Protein AF-0000000084973705 (afdb_homodimer)

Organism: NCBI:txid1224748

Solvent-accessible surface area (backbone atoms only — not comparable to full-atom values): 19289 Å² total; per-residue (Å²): 110,57,60,56,51,51,52,50,57,49,22,68,76,40,67,40,35,61,67,61,53,46,53,53,40,62,44,86,55,56,40,33,73,63,50,67,41,59,64,90,47,46,62,59,46,52,52,51,36,36,76,70,52,28,29,42,81,72,48,73,46,84,41,93,92,46,78,64,42,61,28,30,32,52,30,75,58,27,63,65,42,45,36,54,52,40,53,48,42,57,66,69,37,89,48,73,65,63,28,45,62,42,64,76,46,51,87,63,46,62,60,66,58,51,41,50,51,51,52,52,49,46,52,51,46,51,50,50,43,52,49,47,54,50,44,56,70,69,49,87,53,60,70,45,52,30,46,42,44,52,47,51,39,50,51,52,42,50,52,48,50,54,53,41,53,51,51,52,50,46,42,51,32,51,72,71,57,49,75,110,56,59,55,52,51,51,51,56,47,22,69,75,41,67,41,36,59,67,60,52,45,53,54,40,62,43,86,55,55,40,31,73,63,49,67,39,58,64,91,46,45,62,60,47,53,52,51,36,37,76,72,52,28,29,40,80,74,46,72,47,82,42,93,93,46,79,64,41,61,28,30,31,51,31,74,58,26,62,64,44,48,36,53,53,40,52,48,41,56,67,68,36,90,46,72,65,64,28,46,61,44,66,75,46,50,87,64,44,63,60,69,57,51,41,52,52,50,52,51,48,44,52,52,48,51,52,50,44,51,49,46,54,50,44,54,70,68,48,87,53,59,69,45,52,29,46,42,45,52,48,51,42,50,52,51,42,50,52,48,50,53,53,41,54,50,50,54,50,46,40,51,32,51,72,72,58,49,74

Nearest PDB structures (foldseek):
  5x11-assembly4_H  TM=4.713E-01  e=1.346E-06  Bacillus spizizenii str. W23
  5x11-assembly3_C  TM=4.671E-01  e=9.574E-07  Bacillus spizizenii str. W23
  8jxk-assembly2_B  TM=6.700E-01  e=5.196E-04  Mycobacterium tuberculosis H37Rv
  3l9f-assembly2_C  TM=4.241E-01  e=2.429E-05  Streptococcus mutans UA159
  5z7b-assembly1_A  TM=4.196E-01  e=7.136E-05  Corynebacterium glutamicum

Foldseek 3Di:
DLLLLQVLLVQVVPWAFLVVSLVVCVPDPVVCVQQVNDSVCRVVSVVVCVVVVQKDFDDWADDDPDPITTIIHGDPVNLVCSQVVLLVQLQVDPAPSNNVSSVVRVVSYDLVSSLVSLVVVLVVLVVVLVVLVVVLVPDPDDDPRNVVSVVVNVVSNVVSVVRNVVSVVVSVCSVVVVD/DLLLLQVLLVQVVPKAFLVVSLVVCVPDPVVCVQQVNDSVCRVVSVVVCVVVVQKDFDDWADDDPDPITTIMHGDPVNLVCSQVVLLVQLQVDPAPSNNVSSVVRVVSYDLVSSLVSLVVVLVVLVVVLVVLVVVLVPDPDDDPRNVVSVVVNVVSNVVSVVRNVVSVVVSVCSVVVVD

pLDDT: mean 89.75, std 11.53, range [50.44, 98.81]

Secondary structure (DSSP, 8-state):
-HHHHHHHHHHHHS-B-HHHHHHHHHSSS-HHHHS---GGGHHHHHHHHHHTTSEEEEEEE--SSS-PEEEEEE-HHHHHHHHHHHHHHHHH-SSGGGGHHHHTTGGGS-HHHHHHHHHHHHHHHHHHHHHHHHHHHHS---HHHHHHHHHHHHHHHHHHHHHHHHHHHHHHHHHHT--/-HHHHHHHHHHHHS-B-HHHHHHHHHSSS-HHHHS---GGGHHHHHHHHHHTTSEEEEEEE--SSS-PEEEEEE-HHHHHHHHHHHHHHHHH-SSGGGGHHHHTTGGGS-HHHHHHHHHHHHHHHHHHHHHHHHHHHHS---HHHHHHHHHHHHHHHHHHHHHHHHHHHHHHHHHHT--

Structure (mmCIF, N/CA/C/O backbone):
data_AF-0000000084973705-model_v1
#
loop_
_entity.id
_entity.type
_entity.pd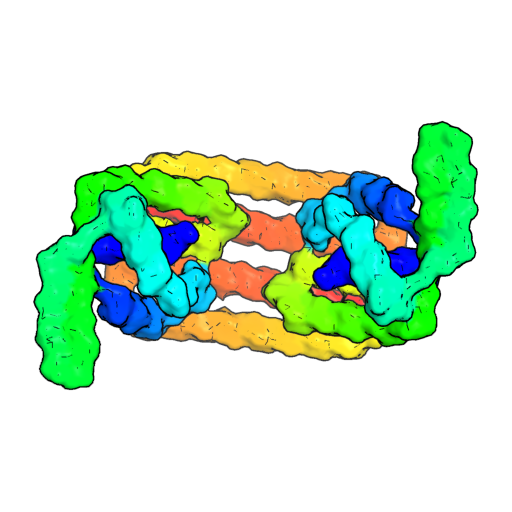bx_description
1 polymer 'Transcriptional regulator PadR-like family protein'
#
loop_
_atom_site.group_PDB
_atom_site.id
_atom_site.type_symbol
_atom_site.label_atom_id
_atom_site.label_alt_id
_atom_site.label_comp_id
_atom_site.label_asym_id
_atom_site.label_entity_id
_atom_site.label_seq_id
_atom_site.pdbx_PDB_ins_code
_atom_site.Cartn_x
_atom_site.Cartn_y
_atom_site.Cartn_z
_atom_site.occupancy
_atom_site.B_iso_or_equiv
_atom_site.auth_seq_id
_atom_site.auth_comp_id
_atom_site.auth_asym_id
_atom_site.auth_atom_id
_atom_site.pdbx_PDB_model_num
ATOM 1 N N . MET A 1 1 ? -1.428 14.367 -3.365 1 81.5 1 MET A N 1
ATOM 2 C CA . MET A 1 1 ? -2.477 14.938 -2.527 1 81.5 1 MET A CA 1
ATOM 3 C C . MET A 1 1 ? -1.935 15.297 -1.147 1 81.5 1 MET A C 1
ATOM 5 O O . MET A 1 1 ? -2.098 16.422 -0.689 1 81.5 1 MET A O 1
ATOM 9 N N . SER A 1 2 ? -1.079 14.484 -0.608 1 88.5 2 SER A N 1
ATOM 10 C CA . SER A 1 2 ? -0.623 14.688 0.763 1 88.5 2 SER A CA 1
ATOM 11 C C . SER A 1 2 ? 0.286 15.906 0.869 1 88.5 2 SER A C 1
ATOM 13 O O . SER A 1 2 ? 0.129 16.719 1.775 1 88.5 2 SER A O 1
ATOM 15 N N . ILE A 1 3 ? 1.075 16.109 -0.174 1 90.19 3 ILE A N 1
ATOM 16 C CA . ILE A 1 3 ? 2.053 17.188 -0.108 1 90.19 3 ILE A CA 1
ATOM 17 C C . ILE A 1 3 ? 1.349 18.531 -0.267 1 90.19 3 ILE A C 1
ATOM 19 O O . ILE A 1 3 ? 1.748 19.531 0.344 1 90.19 3 ILE A O 1
ATOM 23 N N . GLN A 1 4 ? 0.363 18.547 -1.027 1 93.38 4 GLN A N 1
ATOM 24 C CA . GLN A 1 4 ? -0.398 19.781 -1.198 1 93.38 4 GLN A CA 1
ATOM 25 C C . GLN A 1 4 ? -1.113 20.172 0.092 1 93.38 4 GLN A C 1
ATOM 27 O O . GLN A 1 4 ? -1.144 21.344 0.462 1 93.38 4 GLN A O 1
ATOM 32 N N . ILE A 1 5 ? -1.668 19.203 0.742 1 94.75 5 ILE A N 1
ATOM 33 C CA . ILE A 1 5 ? -2.332 19.453 2.018 1 94.75 5 ILE A CA 1
ATOM 34 C C . ILE A 1 5 ? -1.318 19.969 3.037 1 94.75 5 ILE A C 1
ATOM 36 O O . ILE A 1 5 ? -1.597 20.922 3.773 1 94.75 5 ILE A O 1
ATOM 40 N N . TYR A 1 6 ? -0.185 19.375 3 1 92.81 6 TYR A N 1
ATOM 41 C CA . TYR A 1 6 ? 0.871 19.812 3.908 1 92.81 6 TYR A CA 1
ATOM 42 C C . TYR A 1 6 ? 1.236 21.266 3.66 1 92.81 6 TYR A C 1
ATOM 44 O O . TYR A 1 6 ? 1.261 22.078 4.59 1 92.81 6 TYR A O 1
ATOM 52 N N . ILE A 1 7 ? 1.438 21.578 2.428 1 94.12 7 ILE A N 1
ATOM 53 C CA . ILE A 1 7 ? 1.843 22.922 2.061 1 94.12 7 ILE A CA 1
ATOM 54 C C . ILE A 1 7 ? 0.75 23.922 2.455 1 94.12 7 ILE A C 1
ATOM 56 O O . ILE A 1 7 ? 1.02 24.906 3.137 1 94.12 7 ILE A O 1
ATOM 60 N N . LEU A 1 8 ? -0.448 23.656 2.092 1 97.5 8 LEU A N 1
ATOM 61 C CA . LEU A 1 8 ? -1.559 24.562 2.357 1 97.5 8 LEU A CA 1
ATOM 62 C C . LEU A 1 8 ? -1.77 24.734 3.857 1 97.5 8 LEU A C 1
ATOM 64 O O . LEU A 1 8 ? -2.025 25.844 4.328 1 97.5 8 LEU A O 1
ATOM 68 N N . SER A 1 9 ? -1.683 23.641 4.574 1 96.19 9 SER A N 1
ATOM 69 C CA . SER A 1 9 ? -1.903 23.703 6.016 1 96.19 9 SER A CA 1
ATOM 70 C C . SER A 1 9 ? -0.832 24.562 6.699 1 96.19 9 SER A C 1
ATOM 72 O O . SER A 1 9 ? -1.125 25.297 7.633 1 96.19 9 SER A O 1
ATOM 74 N N . LYS A 1 10 ? 0.388 24.453 6.234 1 95.06 10 LYS A N 1
ATOM 75 C CA . LYS A 1 10 ? 1.472 25.266 6.781 1 95.06 10 LYS A CA 1
ATOM 76 C C . LYS A 1 10 ? 1.263 26.75 6.465 1 95.06 10 LYS A C 1
ATOM 78 O O . LYS A 1 10 ? 1.42 27.609 7.34 1 95.06 10 LYS A O 1
ATOM 83 N N . LEU A 1 11 ? 0.829 26.984 5.293 1 97.56 11 LEU A N 1
ATOM 84 C CA . LEU A 1 11 ? 0.643 28.359 4.867 1 97.56 11 LEU A CA 1
ATOM 85 C C . LEU A 1 11 ? -0.59 28.969 5.523 1 97.56 11 LEU A C 1
ATOM 87 O O . LEU A 1 11 ? -0.697 30.203 5.633 1 97.56 11 LEU A O 1
ATOM 91 N N . ALA A 1 12 ? -1.5 28.172 5.883 1 97.56 12 ALA A N 1
ATOM 92 C CA . ALA A 1 12 ? -2.678 28.656 6.598 1 97.56 12 ALA A CA 1
ATOM 93 C C . ALA A 1 12 ? -2.299 29.234 7.961 1 97.56 12 ALA A C 1
ATOM 95 O O . ALA A 1 12 ? -2.996 30.094 8.5 1 97.56 12 ALA A O 1
ATOM 96 N N . LYS A 1 13 ? -1.218 28.688 8.469 1 95.56 13 LYS A N 1
ATOM 97 C CA . LYS A 1 13 ? -0.746 29.172 9.766 1 95.56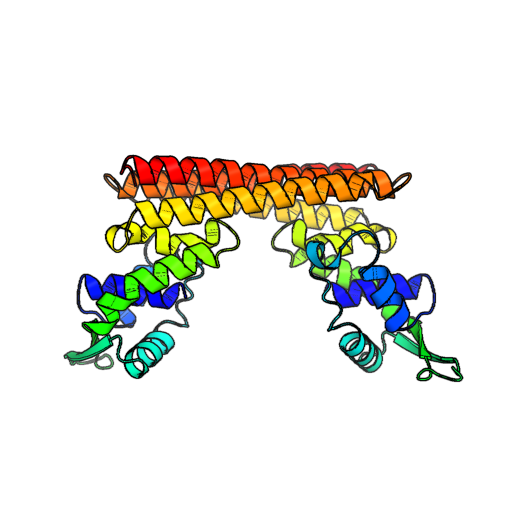 13 LYS A CA 1
ATOM 98 C C . LYS A 1 13 ? 0.164 30.391 9.602 1 95.56 13 LYS A C 1
ATOM 100 O O . LYS A 1 13 ? 0.074 31.344 10.375 1 95.56 13 LYS A O 1
ATOM 105 N N . GLU A 1 14 ? 1.043 30.25 8.664 1 95.88 14 GLU A N 1
ATOM 106 C CA . GLU A 1 14 ? 1.998 31.328 8.422 1 95.88 14 GLU A CA 1
ATOM 107 C C . GLU A 1 14 ? 2.568 31.25 7.008 1 95.88 14 GLU A C 1
ATOM 109 O O . GLU A 1 14 ? 2.854 30.156 6.508 1 95.88 14 GLU A O 1
ATOM 114 N N . SER A 1 15 ? 2.697 32.438 6.453 1 96.88 15 SER A N 1
ATOM 115 C CA . SER A 1 15 ? 3.379 32.469 5.164 1 96.88 15 SER A CA 1
ATOM 116 C C . SER A 1 15 ? 4.762 31.828 5.25 1 96.88 15 SER A C 1
ATOM 118 O O . SER A 1 15 ? 5.438 31.938 6.273 1 96.88 15 SER A O 1
ATOM 120 N N . SER A 1 16 ? 5.113 31.141 4.148 1 96 16 SER A N 1
ATOM 121 C CA . SER A 1 16 ? 6.379 30.406 4.176 1 96 16 SER A CA 1
ATOM 122 C C . SER A 1 16 ? 6.906 30.156 2.768 1 96 16 SER A C 1
ATOM 124 O O . SER A 1 16 ? 6.41 30.75 1.803 1 96 16 SER A O 1
ATOM 126 N N . TYR A 1 17 ? 8.008 29.422 2.691 1 93.44 17 TYR A N 1
ATOM 127 C CA . TYR A 1 17 ? 8.656 29.141 1.417 1 93.44 17 TYR A CA 1
ATOM 128 C C . TYR A 1 17 ? 9.156 27.703 1.373 1 93.44 17 TYR A C 1
ATOM 130 O O . TYR A 1 17 ? 9.32 27.062 2.414 1 93.44 17 TYR A O 1
ATOM 138 N N . PRO A 1 18 ? 9.398 27.203 0.152 1 90.56 18 PRO A N 1
ATOM 139 C CA . PRO A 1 18 ? 9.672 25.781 -0.036 1 90.56 18 PRO A CA 1
ATOM 140 C C . PRO A 1 18 ? 10.836 25.281 0.815 1 90.56 18 PRO A C 1
ATOM 142 O O . PRO A 1 18 ? 10.727 24.234 1.463 1 90.56 18 PRO A O 1
ATOM 145 N N . TYR A 1 19 ? 11.828 25.953 0.859 1 87.88 19 TYR A N 1
ATOM 146 C CA . TYR A 1 19 ? 13.008 25.5 1.586 1 87.88 19 TYR A CA 1
ATOM 147 C C . TYR A 1 19 ? 12.719 25.375 3.076 1 87.88 19 TYR A C 1
ATOM 149 O O . TYR A 1 19 ? 13.188 24.438 3.729 1 87.88 19 TYR A O 1
ATOM 157 N N . LYS A 1 20 ? 12.086 26.234 3.668 1 89.62 20 LYS A N 1
ATOM 158 C CA . LYS A 1 20 ? 11.727 26.172 5.082 1 89.62 20 LYS A CA 1
ATOM 159 C C . LYS A 1 20 ? 10.852 24.953 5.371 1 89.62 20 LYS A C 1
ATOM 161 O O . LYS A 1 20 ? 11.086 24.234 6.348 1 89.62 20 LYS A O 1
ATOM 166 N N . LEU A 1 21 ? 9.906 24.734 4.523 1 89.69 21 LEU A N 1
ATOM 167 C CA . LEU A 1 21 ? 9.031 23.578 4.719 1 89.69 21 LEU A CA 1
ATOM 168 C C . LEU A 1 21 ? 9.789 22.281 4.523 1 89.69 21 LEU A C 1
ATOM 170 O O . LEU A 1 21 ? 9.516 21.281 5.199 1 89.69 21 LEU A O 1
ATOM 174 N N . LYS A 1 22 ? 10.695 22.234 3.58 1 84.62 22 LYS A N 1
ATOM 175 C CA . LYS A 1 22 ? 11.547 21.062 3.367 1 84.62 22 LYS A CA 1
ATOM 176 C C . LYS A 1 22 ? 12.336 20.719 4.625 1 84.62 22 LYS A C 1
ATOM 178 O O . LYS A 1 22 ? 12.414 19.547 5.02 1 84.62 22 LYS A O 1
ATOM 183 N N . LYS A 1 23 ? 12.875 21.688 5.254 1 81.88 23 LYS A N 1
ATOM 184 C CA . LYS A 1 23 ? 13.656 21.5 6.477 1 81.88 23 LYS A CA 1
ATOM 185 C C . LYS A 1 23 ? 12.773 20.984 7.617 1 81.88 23 LYS A C 1
ATOM 187 O O . LYS A 1 23 ? 13.203 20.156 8.414 1 81.88 23 LYS A O 1
ATOM 192 N N . GLU A 1 24 ? 11.602 21.5 7.609 1 81.25 24 GLU A N 1
ATOM 193 C CA . GLU A 1 24 ? 10.672 21.094 8.656 1 81.25 24 GLU A CA 1
ATOM 194 C C . GLU A 1 24 ? 10.242 19.641 8.477 1 81.25 24 GLU A C 1
ATOM 196 O O . GLU A 1 24 ? 9.945 18.938 9.453 1 81.25 24 GLU A O 1
ATOM 201 N N . LEU A 1 25 ? 10.094 19.234 7.234 1 77.31 25 LEU A N 1
ATOM 202 C CA . LEU A 1 25 ? 9.727 17.859 6.945 1 77.31 25 LEU A CA 1
ATOM 203 C C . LEU A 1 25 ? 10.82 16.906 7.395 1 77.31 25 LEU A C 1
ATOM 205 O O . LEU A 1 25 ? 10.539 15.766 7.785 1 77.31 25 LEU A O 1
ATOM 209 N N . SER A 1 26 ? 12 17.25 7.125 1 66.12 26 SER A N 1
ATOM 210 C CA . SER A 1 26 ? 13.148 16.391 7.449 1 66.12 26 SER A CA 1
ATOM 211 C C . SER A 1 26 ? 13.367 16.328 8.953 1 66.12 26 SER A C 1
ATOM 213 O O . SER A 1 26 ? 13.938 15.352 9.453 1 66.12 26 SER A O 1
ATOM 215 N N . GLU A 1 27 ? 13.07 17.312 9.602 1 59.94 27 GLU A N 1
ATOM 216 C CA . GLU A 1 27 ? 13.297 17.344 11.047 1 59.94 27 GLU A CA 1
ATOM 217 C C . GLU A 1 27 ? 12.047 16.922 11.812 1 59.94 27 GLU A C 1
ATOM 219 O O . GLU A 1 27 ? 10.93 17.172 11.367 1 59.94 27 GLU A O 1
ATOM 224 N N . PRO A 1 28 ? 12.258 16.484 12.867 1 50.44 28 PRO A N 1
ATOM 225 C CA . PRO A 1 28 ? 12.633 15.297 13.648 1 50.44 28 PRO A CA 1
ATOM 226 C C . PRO A 1 28 ? 11.891 14.039 13.195 1 50.44 28 PRO A C 1
ATOM 228 O O . PRO A 1 28 ? 12.336 12.922 13.477 1 50.44 28 PRO A O 1
ATOM 231 N N . ILE A 1 29 ? 10.531 14.195 12.906 1 53.25 29 ILE A N 1
ATOM 232 C CA . ILE A 1 29 ? 9.789 12.984 12.57 1 53.25 29 ILE A CA 1
ATOM 233 C C . ILE A 1 29 ? 9.828 12.758 11.062 1 53.25 29 ILE A C 1
ATOM 235 O O . ILE A 1 29 ? 9.398 13.609 10.289 1 53.25 29 ILE A O 1
ATOM 239 N N . PRO A 1 30 ? 10.734 11.844 10.711 1 52.28 30 PRO A N 1
ATOM 240 C CA . PRO A 1 30 ? 10.812 11.602 9.266 1 52.28 30 PRO A CA 1
ATOM 241 C C . PRO A 1 30 ? 9.461 11.258 8.648 1 52.28 30 PRO A C 1
ATOM 243 O O . PRO A 1 30 ? 9.211 10.102 8.305 1 52.28 30 PRO A O 1
ATOM 246 N N . PHE A 1 31 ? 8.57 12.242 8.836 1 52.38 31 PHE A N 1
ATOM 247 C CA . PHE A 1 31 ? 7.262 12.117 8.211 1 52.38 31 PHE A CA 1
ATOM 248 C C . PHE A 1 31 ? 7.395 11.75 6.734 1 52.38 31 PHE A C 1
ATOM 250 O O . PHE A 1 31 ? 6.469 11.188 6.145 1 52.38 31 PHE A O 1
ATOM 257 N N . ASP A 1 32 ? 8.523 12.156 6.227 1 52.03 32 ASP A N 1
ATOM 258 C CA . ASP A 1 32 ? 8.758 11.812 4.828 1 52.03 32 ASP A CA 1
ATOM 259 C C . ASP A 1 32 ? 8.523 10.32 4.578 1 52.03 32 ASP A C 1
ATOM 261 O O . ASP A 1 32 ? 7.926 9.938 3.568 1 52.03 32 ASP A O 1
ATOM 265 N N . LYS A 1 33 ? 8.938 9.641 5.539 1 56.19 33 LYS A N 1
ATOM 266 C CA . LYS A 1 33 ? 8.812 8.195 5.352 1 56.19 33 LYS A CA 1
ATOM 267 C C . LYS A 1 33 ? 7.41 7.711 5.707 1 56.19 33 LYS A C 1
ATOM 269 O O . LYS A 1 33 ? 6.875 6.816 5.055 1 56.19 33 LYS A O 1
ATOM 274 N N . LEU A 1 34 ? 6.875 8.422 6.672 1 56 34 LEU A N 1
ATOM 275 C CA . LEU A 1 34 ? 5.598 7.941 7.184 1 56 34 LEU A CA 1
ATOM 276 C C . LEU A 1 34 ? 4.441 8.461 6.336 1 56 34 LEU A C 1
ATOM 278 O O . LEU A 1 34 ? 3.494 7.723 6.051 1 56 34 LEU A O 1
ATOM 282 N N . ALA A 1 35 ? 4.621 9.758 5.887 1 58.81 35 ALA A N 1
ATOM 283 C CA . ALA A 1 35 ? 3.494 10.367 5.184 1 58.81 35 ALA A CA 1
ATOM 284 C C . ALA A 1 35 ? 3.766 10.453 3.686 1 58.81 35 ALA A C 1
ATOM 286 O O . ALA A 1 35 ? 3.006 11.086 2.949 1 58.81 35 ALA A O 1
ATOM 287 N N . HIS A 1 36 ? 4.777 9.664 3.219 1 61.06 36 HIS A N 1
ATOM 288 C CA . HIS A 1 36 ? 5.168 9.695 1.813 1 61.06 36 HIS A CA 1
ATOM 289 C C . HIS A 1 36 ? 5.367 11.125 1.331 1 61.06 36 HIS A C 1
ATOM 291 O O . HIS A 1 36 ? 4.973 11.477 0.215 1 61.06 36 HIS A O 1
ATOM 297 N N . LEU A 1 37 ? 5.891 11.945 2.238 1 67.44 37 LEU A N 1
ATOM 298 C CA . LEU A 1 37 ? 6.152 13.328 1.856 1 67.44 37 LEU A CA 1
ATOM 299 C C . LEU A 1 37 ? 7.559 13.477 1.285 1 67.44 37 LEU A C 1
ATOM 301 O O . LEU A 1 37 ? 8.547 13.344 2.01 1 67.44 37 LEU A O 1
ATOM 305 N N . THR A 1 38 ? 7.648 13.133 0.016 1 61.09 38 THR A N 1
ATOM 306 C CA . THR A 1 38 ? 8.969 13.219 -0.597 1 61.09 38 THR A CA 1
ATOM 307 C C . THR A 1 38 ? 9.352 14.672 -0.861 1 61.09 38 THR A C 1
ATOM 309 O O . THR A 1 38 ? 8.531 15.461 -1.342 1 61.09 38 THR A O 1
ATOM 312 N N . GLU A 1 39 ? 10.383 15.047 -0.215 1 64.81 39 GLU A N 1
ATOM 313 C CA . GLU A 1 39 ? 10.945 16.391 -0.32 1 64.81 39 GLU A CA 1
ATOM 314 C C . GLU A 1 39 ? 11.078 16.828 -1.778 1 64.81 39 GLU A C 1
ATOM 316 O O . GLU A 1 39 ? 10.812 17.984 -2.115 1 64.81 39 GLU A O 1
ATOM 321 N N . SER A 1 40 ? 11.383 15.883 -2.574 1 62.22 40 SER A N 1
ATOM 322 C CA . SER A 1 40 ? 11.797 16.234 -3.93 1 62.22 40 SER A CA 1
ATOM 323 C C . SER A 1 40 ? 10.633 16.812 -4.73 1 62.22 40 SER A C 1
ATOM 325 O O . SER A 1 40 ? 10.836 17.422 -5.777 1 62.22 40 SER A O 1
ATOM 327 N N . LYS A 1 41 ? 9.484 16.938 -3.969 1 77.31 41 LYS A N 1
ATOM 328 C CA . LYS A 1 41 ? 8.344 17.359 -4.77 1 77.31 41 LYS A CA 1
ATOM 329 C C . LYS A 1 41 ? 7.758 18.672 -4.234 1 77.31 41 LYS A C 1
ATOM 331 O O . LYS A 1 41 ? 6.734 19.156 -4.73 1 77.31 41 LYS A O 1
ATOM 336 N N . LEU A 1 42 ? 8.422 19.266 -3.367 1 85.62 42 LEU A N 1
ATOM 337 C CA . LEU A 1 42 ? 7.852 20.438 -2.709 1 85.62 42 LEU A CA 1
ATOM 338 C C . LEU A 1 42 ? 7.785 21.625 -3.67 1 85.62 42 LEU A C 1
ATOM 340 O O . LEU A 1 42 ? 6.746 22.281 -3.783 1 85.62 42 LEU A O 1
ATOM 344 N N . TYR A 1 43 ? 8.844 21.875 -4.383 1 87.31 43 TYR A N 1
ATOM 345 C CA . TYR A 1 43 ? 8.906 23.016 -5.289 1 87.31 43 TYR A CA 1
ATOM 346 C C . TYR A 1 43 ? 7.879 22.891 -6.406 1 87.31 43 TYR A C 1
ATOM 348 O O . TYR A 1 43 ? 7.211 23.859 -6.77 1 87.31 43 TYR A O 1
ATOM 356 N N . TYR A 1 44 ? 7.816 21.75 -6.871 1 91.56 44 TYR A N 1
ATOM 357 C CA . TYR A 1 44 ? 6.828 21.469 -7.902 1 91.56 44 TYR A CA 1
ATOM 358 C C . TYR A 1 44 ? 5.418 21.781 -7.41 1 91.56 44 TYR A C 1
ATOM 360 O O . TYR A 1 44 ? 4.621 22.391 -8.125 1 91.56 44 TYR A O 1
ATOM 368 N N . HIS A 1 45 ? 5.152 21.438 -6.246 1 93.81 45 HIS A N 1
ATOM 369 C CA . HIS A 1 45 ? 3.797 21.594 -5.738 1 93.81 45 HIS A CA 1
ATOM 370 C C . HIS A 1 45 ? 3.516 23.047 -5.371 1 93.81 45 HIS A C 1
ATOM 372 O O . HIS A 1 45 ? 2.379 23.516 -5.488 1 93.81 45 HIS A O 1
ATOM 378 N N . PHE A 1 46 ? 4.523 23.75 -4.996 1 95.12 46 PHE A N 1
ATOM 379 C CA . PHE A 1 46 ? 4.336 25.188 -4.824 1 95.12 46 PHE A CA 1
ATOM 380 C C . PHE A 1 46 ? 3.926 25.844 -6.137 1 95.12 46 PHE A C 1
ATOM 382 O O . PHE A 1 46 ? 3 26.656 -6.168 1 95.12 46 PHE A O 1
ATOM 389 N N . GLU A 1 47 ? 4.641 25.469 -7.176 1 94.5 47 GLU A N 1
ATOM 390 C CA . GLU A 1 47 ? 4.316 26 -8.492 1 94.5 47 GLU A CA 1
ATOM 391 C C . GLU A 1 47 ? 2.906 25.609 -8.922 1 94.5 47 GLU A C 1
ATOM 393 O O . GLU A 1 47 ? 2.143 26.453 -9.406 1 94.5 47 GLU A O 1
ATOM 398 N N . SER A 1 48 ? 2.621 24.406 -8.742 1 96.31 48 SER A N 1
ATOM 399 C CA . SER A 1 48 ? 1.306 23.891 -9.109 1 96.31 48 SER A CA 1
ATOM 400 C C . SER A 1 48 ? 0.197 24.609 -8.352 1 96.31 48 SER A C 1
ATOM 402 O O . SER A 1 48 ? -0.797 25.031 -8.953 1 96.31 48 SER A O 1
ATOM 404 N N . LEU A 1 49 ? 0.352 24.781 -7.051 1 97.81 49 LEU A N 1
ATOM 405 C CA . LEU A 1 49 ? -0.639 25.453 -6.215 1 97.81 49 LEU A CA 1
ATOM 406 C C . LEU A 1 49 ? -0.789 26.906 -6.605 1 97.81 49 LEU A C 1
ATOM 408 O O . LEU A 1 49 ? -1.889 27.469 -6.547 1 97.81 49 LEU A O 1
ATOM 412 N N . THR A 1 50 ? 0.29 27.516 -6.973 1 97.75 50 THR A N 1
ATOM 413 C CA . THR A 1 50 ? 0.252 28.891 -7.449 1 97.75 50 THR A CA 1
ATOM 414 C C . THR A 1 50 ? -0.56 29 -8.734 1 97.75 50 THR A C 1
ATOM 416 O O . THR A 1 50 ? -1.416 29.875 -8.867 1 97.75 50 THR A O 1
ATOM 419 N N . LYS A 1 51 ? -0.258 28.062 -9.641 1 97.75 51 LYS A N 1
ATOM 420 C CA . LYS A 1 51 ? -0.975 28.031 -10.906 1 97.75 51 LYS A CA 1
ATOM 421 C C . LYS A 1 51 ? -2.471 27.828 -10.695 1 97.75 51 LYS A C 1
ATOM 423 O O . LYS A 1 51 ? -3.291 28.375 -11.438 1 97.75 51 LYS A O 1
ATOM 428 N N . GLN A 1 52 ? -2.811 27.141 -9.664 1 97.5 52 GLN A N 1
ATOM 429 C CA . GLN A 1 52 ? -4.203 26.844 -9.336 1 97.5 52 GLN A CA 1
ATOM 430 C C . GLN A 1 52 ? -4.84 28.016 -8.586 1 97.5 52 GLN A C 1
ATOM 432 O O . GLN A 1 52 ? -6.043 28 -8.32 1 97.5 52 GLN A O 1
ATOM 437 N N . GLY A 1 53 ? -4.023 28.938 -8.18 1 98.06 53 GLY A N 1
ATOM 438 C CA . GLY A 1 53 ? -4.516 30.109 -7.473 1 98.06 53 GLY A CA 1
ATOM 439 C C . GLY A 1 53 ? -4.758 29.859 -5.996 1 98.06 53 GLY A C 1
ATOM 440 O O . GLY A 1 53 ? -5.5 30.594 -5.348 1 98.06 53 GLY A O 1
ATOM 441 N N . LEU A 1 54 ? -4.184 28.797 -5.418 1 98.56 54 LEU A N 1
ATOM 442 C CA . LEU A 1 54 ? -4.438 28.422 -4.031 1 98.56 54 LEU A CA 1
ATOM 443 C C . LEU A 1 54 ? -3.428 29.078 -3.096 1 98.56 54 LEU A C 1
ATOM 445 O O . LEU A 1 54 ? -3.664 29.172 -1.891 1 98.56 54 LEU A O 1
ATOM 449 N N . ILE A 1 55 ? -2.283 29.422 -3.666 1 98.62 55 ILE A N 1
ATOM 450 C CA . ILE A 1 55 ? -1.294 30.219 -2.951 1 98.62 55 ILE A CA 1
ATOM 451 C C . ILE A 1 55 ? -0.749 31.312 -3.875 1 98.62 55 ILE A C 1
ATOM 453 O O . ILE A 1 55 ? -0.983 31.281 -5.086 1 98.62 55 ILE A O 1
ATOM 457 N N . GLU A 1 56 ? -0.102 32.312 -3.256 1 98.19 56 GLU A N 1
ATOM 458 C CA . GLU A 1 56 ? 0.457 33.406 -4.043 1 98.19 56 GLU A CA 1
ATOM 459 C C . GLU A 1 56 ? 1.749 33.938 -3.422 1 98.19 56 GLU A C 1
ATOM 461 O O . GLU A 1 56 ? 1.906 33.906 -2.199 1 98.19 56 GLU A O 1
ATOM 466 N N . PRO A 1 57 ? 2.676 34.344 -4.348 1 96.5 57 PRO A N 1
ATOM 467 C CA . PRO A 1 57 ? 3.879 34.969 -3.799 1 96.5 57 PRO A CA 1
ATOM 468 C C . PRO A 1 57 ? 3.586 36.312 -3.133 1 96.5 57 PRO A C 1
ATOM 470 O O . PRO A 1 57 ? 2.768 37.094 -3.633 1 96.5 57 PRO A O 1
ATOM 473 N N . THR A 1 58 ? 4.16 36.5 -1.991 1 94.75 58 THR A N 1
ATOM 474 C CA . THR A 1 58 ? 3.879 37.75 -1.282 1 94.75 58 THR A CA 1
ATOM 475 C C . THR A 1 58 ? 5.141 38.594 -1.157 1 94.75 58 THR A C 1
ATOM 477 O O . THR A 1 58 ? 5.07 39.812 -1.156 1 94.75 58 THR A O 1
ATOM 480 N N . GLU A 1 59 ? 6.266 38 -0.894 1 91.06 59 GLU A N 1
ATOM 481 C CA . GLU A 1 59 ? 7.5 38.75 -0.683 1 91.06 59 GLU A CA 1
ATOM 482 C C . GLU A 1 59 ? 8.719 37.938 -1.146 1 91.06 59 GLU A C 1
ATOM 484 O O . GLU A 1 59 ? 8.648 36.719 -1.291 1 91.06 59 GLU A O 1
ATOM 489 N N . ILE A 1 60 ? 9.703 38.688 -1.536 1 88.56 60 ILE A N 1
ATOM 490 C CA . ILE A 1 60 ? 11 38.094 -1.835 1 88.56 60 ILE A CA 1
ATOM 491 C C . ILE A 1 60 ? 12.023 38.531 -0.784 1 88.56 60 ILE A C 1
ATOM 493 O O . ILE A 1 60 ? 12.211 39.719 -0.543 1 88.56 60 ILE A O 1
ATOM 497 N N . ILE A 1 61 ? 12.508 37.562 -0.094 1 86.69 61 ILE A N 1
ATOM 498 C CA . ILE A 1 61 ? 13.562 37.844 0.875 1 86.69 61 ILE A CA 1
ATOM 499 C C . ILE A 1 61 ?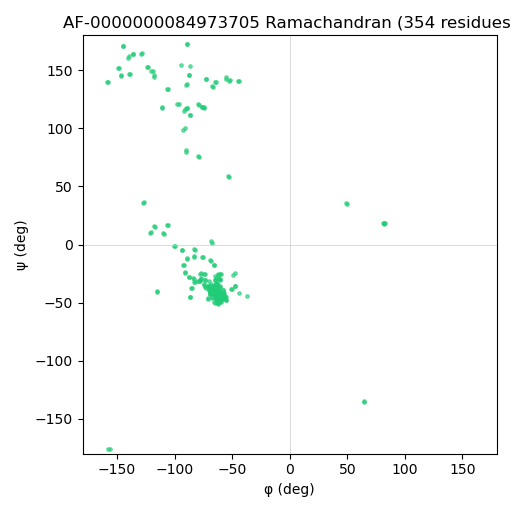 14.93 37.688 0.204 1 86.69 61 ILE A C 1
ATOM 501 O O . ILE A 1 61 ? 15.297 36.594 -0.248 1 86.69 61 ILE A O 1
ATOM 505 N N . LYS A 1 62 ? 15.586 38.812 0.174 1 85.12 62 LYS A N 1
ATOM 506 C CA . LYS A 1 62 ? 16.891 38.844 -0.467 1 85.12 62 LYS A CA 1
ATOM 507 C C . LYS A 1 62 ? 17.969 38.281 0.452 1 85.12 62 LYS A C 1
ATOM 509 O O . LYS A 1 62 ? 18 38.594 1.644 1 85.12 62 LYS A O 1
ATOM 514 N N . GLU A 1 63 ? 18.531 37.281 -0.095 1 81.81 63 GLU A N 1
ATOM 515 C CA . GLU A 1 63 ? 19.641 36.656 0.644 1 81.81 63 GLU A CA 1
ATOM 516 C C . GLU A 1 63 ? 20.984 37 -0.013 1 81.81 63 GLU A C 1
ATOM 518 O O . GLU A 1 63 ? 21.062 37.125 -1.235 1 81.81 63 GLU A O 1
ATOM 523 N N . GLU A 1 64 ? 21.953 37.375 0.753 1 81.25 64 GLU A N 1
ATOM 524 C CA . GLU A 1 64 ? 23.234 37.844 0.218 1 81.25 64 GLU A CA 1
ATOM 525 C C . GLU A 1 64 ? 23.953 36.688 -0.496 1 81.25 64 GLU A C 1
ATOM 527 O O . GLU A 1 64 ? 24.453 36.875 -1.615 1 81.25 64 GLU A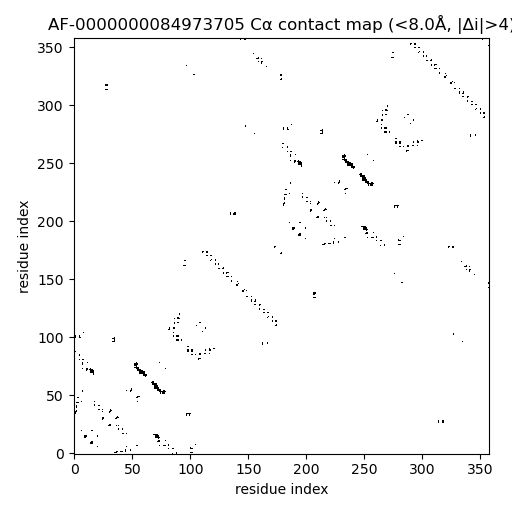 O 1
ATOM 532 N N . ASN A 1 65 ? 24.109 35.5 0.093 1 80.06 65 ASN A N 1
ATOM 533 C CA . ASN A 1 65 ? 24.906 34.438 -0.458 1 80.06 65 ASN A CA 1
ATOM 534 C C . ASN A 1 65 ? 24.062 33.188 -0.768 1 80.06 65 ASN A C 1
ATOM 536 O O . ASN A 1 65 ? 24.594 32.094 -0.895 1 80.06 65 ASN A O 1
ATOM 540 N N . ARG A 1 66 ? 22.812 33.406 -0.801 1 76.75 66 ARG A N 1
ATOM 541 C CA . ARG A 1 66 ? 21.906 32.312 -1.148 1 76.75 66 ARG A CA 1
ATOM 542 C C . ARG A 1 66 ? 20.781 32.812 -2.059 1 76.75 66 ARG A C 1
ATOM 544 O O . ARG A 1 66 ? 20.547 34.031 -2.15 1 76.75 66 ARG A O 1
ATOM 551 N N . PRO A 1 67 ? 20.344 31.984 -2.928 1 78.81 67 PRO A N 1
ATOM 552 C CA . PRO A 1 67 ? 19.203 32.406 -3.76 1 78.81 67 PRO A CA 1
ATOM 553 C C . PRO A 1 67 ? 18.109 33.094 -2.955 1 78.81 67 PRO A C 1
ATOM 555 O O . PRO A 1 67 ? 17.844 32.719 -1.808 1 78.81 67 PRO A O 1
ATOM 558 N N . ASP A 1 68 ? 17.547 34.156 -3.582 1 83.75 68 ASP A N 1
ATOM 559 C CA . ASP A 1 68 ? 16.406 34.812 -2.963 1 83.75 68 ASP A CA 1
ATOM 560 C C . ASP A 1 68 ? 15.305 33.812 -2.592 1 83.75 68 ASP A C 1
ATOM 562 O O . ASP A 1 68 ? 15.148 32.781 -3.246 1 83.75 68 ASP A O 1
ATOM 566 N N . LYS A 1 69 ? 14.695 34.031 -1.495 1 88.94 69 LYS A N 1
ATOM 567 C CA . LYS A 1 69 ? 13.578 33.188 -1.052 1 88.94 69 LYS A CA 1
ATOM 568 C C . LYS A 1 69 ? 12.242 33.844 -1.402 1 88.94 69 LYS A C 1
ATOM 570 O O . LYS A 1 69 ? 11.992 35 -1.036 1 88.94 69 LYS A O 1
ATOM 575 N N . GLN A 1 70 ? 11.531 33.156 -2.143 1 91.81 70 GLN A N 1
ATOM 576 C CA . GLN A 1 70 ? 10.18 33.625 -2.455 1 91.81 70 GLN A CA 1
ATOM 577 C C . GLN A 1 70 ? 9.172 33.125 -1.425 1 91.81 70 GLN A C 1
ATOM 579 O O . GLN A 1 70 ? 8.969 31.922 -1.29 1 91.81 70 GLN A O 1
ATOM 584 N N . VAL A 1 71 ? 8.555 34.094 -0.716 1 96.62 71 VAL A N 1
ATOM 585 C CA . VAL A 1 71 ? 7.59 33.75 0.325 1 96.62 71 VAL A CA 1
ATOM 586 C C . VAL A 1 71 ? 6.191 33.656 -0.279 1 96.62 71 VAL A C 1
ATOM 588 O O . VAL A 1 71 ? 5.809 34.5 -1.108 1 96.62 71 VAL A O 1
ATOM 591 N N . PHE A 1 72 ? 5.488 32.625 0.172 1 98.12 72 PHE A N 1
ATOM 592 C CA . PHE A 1 72 ? 4.141 32.375 -0.331 1 98.12 72 PHE A CA 1
ATOM 593 C C . PHE A 1 72 ? 3.121 32.469 0.798 1 98.12 72 PHE A C 1
ATOM 595 O O . PHE A 1 72 ? 3.424 32.125 1.941 1 98.12 72 PHE A O 1
ATOM 602 N N . ALA A 1 73 ? 1.927 33 0.459 1 98.25 73 ALA A N 1
ATOM 603 C CA . ALA A 1 73 ? 0.773 32.969 1.354 1 98.25 73 ALA A CA 1
ATOM 604 C C . ALA A 1 73 ? -0.39 32.188 0.733 1 98.25 73 ALA A C 1
ATOM 606 O O . ALA A 1 73 ? -0.528 32.156 -0.492 1 98.25 73 ALA A O 1
ATOM 607 N N . ILE A 1 74 ? -1.139 31.594 1.598 1 98.44 74 ILE A N 1
ATOM 608 C CA . ILE A 1 74 ? -2.35 30.922 1.129 1 98.44 74 ILE A CA 1
ATOM 609 C C . ILE A 1 74 ? -3.395 31.969 0.742 1 98.44 74 ILE A C 1
ATOM 611 O O . ILE A 1 74 ? -3.482 33.031 1.366 1 98.44 74 ILE A O 1
ATOM 615 N N . THR A 1 75 ? -4.133 31.703 -0.314 1 98.56 75 THR A N 1
ATOM 616 C CA . THR A 1 75 ? -5.207 32.594 -0.728 1 98.56 75 THR A CA 1
ATOM 617 C C . THR A 1 75 ? -6.52 32.219 -0.045 1 98.56 75 THR A C 1
ATOM 619 O O . THR A 1 75 ? -6.594 31.203 0.643 1 98.56 75 THR A O 1
ATOM 622 N N . GLU A 1 76 ? -7.566 33.094 -0.237 1 98.19 76 GLU A N 1
ATOM 623 C CA . GLU A 1 76 ? -8.898 32.75 0.266 1 98.19 76 GLU A CA 1
ATOM 624 C C . GLU A 1 76 ? -9.422 31.469 -0.353 1 98.19 76 GLU A C 1
ATOM 626 O O . GLU A 1 76 ? -10.047 30.656 0.331 1 98.19 76 GLU A O 1
ATOM 631 N N . GLN A 1 77 ? -9.102 31.312 -1.547 1 98.38 77 GLN A N 1
ATOM 632 C CA . GLN A 1 77 ? -9.508 30.094 -2.232 1 98.38 77 GLN A CA 1
ATOM 633 C C . GLN A 1 77 ? -8.789 28.875 -1.656 1 98.38 77 GLN A C 1
ATOM 635 O O . GLN A 1 77 ? -9.398 27.812 -1.476 1 98.38 77 GLN A O 1
ATOM 640 N N . GLY A 1 78 ? -7.508 28.969 -1.448 1 98.5 78 GLY A N 1
ATOM 641 C CA . GLY A 1 78 ? -6.742 27.891 -0.844 1 98.5 78 GLY A CA 1
ATOM 642 C C . GLY A 1 78 ? -7.266 27.484 0.519 1 98.5 78 GLY A C 1
ATOM 643 O O . GLY A 1 78 ? -7.367 26.297 0.817 1 98.5 78 GLY A O 1
ATOM 644 N N . LEU A 1 79 ? -7.605 28.5 1.282 1 97.88 79 LEU A N 1
ATOM 645 C CA . LEU A 1 79 ? -8.141 28.25 2.615 1 97.88 79 LEU A CA 1
ATOM 646 C C . LEU A 1 79 ? -9.492 27.531 2.535 1 97.88 79 LEU A C 1
ATOM 648 O O . LEU A 1 79 ? -9.789 26.672 3.357 1 97.88 79 LEU A O 1
ATOM 652 N N . ALA A 1 80 ? -10.234 27.891 1.548 1 97.75 80 ALA A N 1
ATOM 653 C CA . ALA A 1 80 ? -11.555 27.312 1.373 1 97.75 80 ALA A CA 1
ATOM 654 C C . ALA A 1 80 ? -11.461 25.875 0.873 1 97.75 80 ALA A C 1
ATOM 656 O O . ALA A 1 80 ? -12.305 25.031 1.207 1 97.75 80 ALA A O 1
ATOM 657 N N . LEU A 1 81 ? -10.461 25.547 0.141 1 98 81 LEU A N 1
ATOM 658 C CA . LEU A 1 81 ? -10.367 24.234 -0.503 1 98 81 LEU A CA 1
ATOM 659 C C . LEU A 1 81 ? -9.609 23.25 0.382 1 98 81 LEU A C 1
ATOM 661 O O . LEU A 1 81 ? -9.703 22.047 0.184 1 98 81 LEU A O 1
ATOM 665 N N . LEU A 1 82 ? -8.898 23.766 1.327 1 98.38 82 LEU A N 1
ATOM 666 C CA . LEU A 1 82 ? -8.078 22.922 2.18 1 98.38 82 LEU A CA 1
ATOM 667 C C . LEU A 1 82 ? -8.922 21.844 2.848 1 98.38 82 LEU A C 1
ATOM 669 O O . LEU A 1 82 ? -8.602 20.656 2.756 1 98.38 82 LEU A O 1
ATOM 673 N N . PRO A 1 83 ? -10.078 22.188 3.418 1 98.44 83 PRO A N 1
ATOM 674 C CA . PRO A 1 83 ? -10.898 21.125 4.023 1 98.44 83 PRO A CA 1
ATOM 675 C C . PRO A 1 83 ? -11.367 20.094 3.004 1 98.44 83 PRO A C 1
ATOM 677 O O . PRO A 1 83 ? -11.391 18.891 3.301 1 98.44 83 PRO A O 1
ATOM 680 N N . GLN A 1 84 ? -11.656 20.547 1.869 1 98.25 84 GLN A N 1
ATOM 681 C CA . GLN A 1 84 ? -12.125 19.625 0.835 1 98.25 84 GLN A CA 1
ATOM 682 C C . GLN A 1 84 ? -11.039 18.641 0.428 1 98.25 84 GLN A C 1
ATOM 684 O O . GLN A 1 84 ? -11.312 17.453 0.209 1 98.25 84 GLN A O 1
ATOM 689 N N . LYS A 1 85 ? -9.875 19.156 0.321 1 98 85 LYS A N 1
ATOM 690 C CA . LYS A 1 85 ? -8.75 18.297 -0.019 1 98 85 LYS A CA 1
ATOM 691 C C . LYS A 1 85 ? -8.508 17.25 1.072 1 98 85 LYS A C 1
ATOM 693 O O . LYS A 1 85 ? -8.195 16.094 0.779 1 98 85 LYS A O 1
ATOM 698 N N . ILE A 1 86 ? -8.688 17.625 2.27 1 97.94 86 ILE A N 1
ATOM 699 C CA . ILE A 1 86 ? -8.5 16.703 3.389 1 97.94 86 ILE A CA 1
ATOM 700 C C . ILE A 1 86 ? -9.594 15.641 3.371 1 97.94 86 ILE A C 1
ATOM 702 O O . ILE A 1 86 ? -9.312 14.453 3.541 1 97.94 86 ILE A O 1
ATOM 706 N N . TYR A 1 87 ? -10.852 16.047 3.115 1 98.62 87 TYR A N 1
ATOM 707 C CA . TYR A 1 87 ? -11.93 15.078 3.008 1 98.62 87 TYR A CA 1
ATOM 708 C C . TYR A 1 87 ? -11.656 14.078 1.892 1 98.62 87 TYR A C 1
ATOM 710 O O . TYR A 1 87 ? -11.828 12.867 2.072 1 98.62 87 TYR A O 1
ATOM 718 N N . GLN A 1 88 ? -11.227 14.609 0.846 1 98.06 88 GLN A N 1
ATOM 719 C CA . GLN A 1 88 ? -10.938 13.75 -0.299 1 98.06 88 GLN A CA 1
ATOM 720 C C . GLN A 1 88 ? -9.82 12.758 0.022 1 98.06 88 GLN A C 1
ATOM 722 O O . GLN A 1 88 ? -9.875 11.602 -0.393 1 98.06 88 GLN A O 1
ATOM 727 N N . LEU A 1 89 ? -8.852 13.227 0.679 1 96.81 89 LEU A N 1
ATOM 728 C CA . LEU A 1 89 ? -7.762 12.352 1.101 1 96.81 89 LEU A CA 1
ATOM 729 C C . LEU A 1 89 ? -8.289 11.172 1.912 1 96.81 89 LEU A C 1
ATOM 731 O O . LEU A 1 89 ? -7.938 10.023 1.651 1 96.81 89 LEU A O 1
ATOM 735 N N . PHE A 1 90 ? -9.133 11.43 2.861 1 97.94 90 PHE A N 1
ATOM 736 C CA . PHE A 1 90 ? -9.711 10.367 3.686 1 97.94 90 PHE A CA 1
ATOM 737 C C . PHE A 1 90 ? -10.555 9.43 2.842 1 97.94 90 PHE A C 1
ATOM 739 O O . PHE A 1 90 ? -10.508 8.211 3.018 1 97.94 90 PHE A O 1
ATOM 746 N N . GLU A 1 91 ? -11.266 9.992 1.946 1 97.94 91 GLU A N 1
ATOM 747 C CA . GLU A 1 91 ? -12.156 9.195 1.107 1 97.94 91 GLU A CA 1
ATOM 748 C C . GLU A 1 91 ? -11.367 8.258 0.196 1 97.94 91 GLU A C 1
ATOM 750 O O . GLU A 1 91 ? -11.766 7.109 -0.013 1 97.94 91 GLU A O 1
ATOM 755 N N . LYS A 1 92 ? -10.352 8.773 -0.27 1 96.69 92 LYS A N 1
ATOM 756 C CA . LYS A 1 92 ? -9.617 8.031 -1.295 1 96.69 92 LYS A CA 1
ATOM 757 C C . LYS A 1 92 ? -8.57 7.121 -0.67 1 96.69 92 LYS A C 1
ATOM 759 O O . LYS A 1 92 ? -8.047 6.223 -1.334 1 96.69 92 LYS A O 1
ATOM 764 N N . ALA A 1 93 ? -8.289 7.305 0.62 1 94.44 93 ALA A N 1
ATOM 765 C CA . ALA A 1 93 ? -7.242 6.535 1.285 1 94.44 93 ALA A CA 1
ATOM 766 C C . ALA A 1 93 ? -7.59 5.051 1.322 1 94.44 93 ALA A C 1
ATOM 768 O O . ALA A 1 93 ? -8.742 4.684 1.575 1 94.44 93 ALA A O 1
ATOM 769 N N . ASP A 1 94 ? -6.527 4.242 1.081 1 90.44 94 ASP A N 1
ATOM 770 C CA . ASP A 1 94 ? -6.734 2.799 1.124 1 90.44 94 ASP A CA 1
ATOM 771 C C . ASP A 1 94 ? -6.559 2.262 2.543 1 90.44 94 ASP A C 1
ATOM 773 O O . ASP A 1 94 ? -7.059 1.183 2.869 1 90.44 94 ASP A O 1
ATOM 777 N N . SER A 1 95 ? -5.762 2.945 3.271 1 93.25 95 SER A N 1
ATOM 778 C CA . SER A 1 95 ? -5.477 2.584 4.656 1 93.25 95 SER A CA 1
ATOM 779 C C . SER A 1 95 ? -5.289 3.824 5.523 1 93.25 95 SER A C 1
ATOM 781 O O . SER A 1 95 ? -5.199 4.941 5.008 1 93.25 95 SER A O 1
ATOM 783 N N . LEU A 1 96 ? -5.23 3.574 6.777 1 94.44 96 LEU A N 1
ATOM 784 C CA . LEU A 1 96 ? -5.047 4.672 7.719 1 94.44 96 LEU A CA 1
ATOM 785 C C . LEU A 1 96 ? -3.689 5.34 7.516 1 94.44 96 LEU A C 1
ATOM 787 O O . LEU A 1 96 ? -3.553 6.551 7.707 1 94.44 96 LEU A O 1
ATOM 791 N N . SER A 1 97 ? -2.721 4.555 7.078 1 91.44 97 SER A N 1
ATOM 792 C CA . SER A 1 97 ? -1.388 5.109 6.863 1 91.44 97 SER A CA 1
ATOM 793 C C . SER A 1 97 ? -1.412 6.227 5.832 1 91.44 97 SER A C 1
ATOM 795 O O . SER A 1 97 ? -0.615 7.164 5.902 1 91.44 97 SER A O 1
ATOM 797 N N . ASP A 1 98 ? -2.391 6.176 4.98 1 91.31 98 ASP A N 1
ATOM 798 C CA . ASP A 1 98 ? -2.5 7.145 3.895 1 91.31 98 ASP A CA 1
ATOM 799 C C . ASP A 1 98 ? -3.162 8.438 4.371 1 91.31 98 ASP A C 1
ATOM 801 O O . ASP A 1 98 ? -3.209 9.422 3.639 1 91.31 98 ASP A O 1
ATOM 805 N N . THR A 1 99 ? -3.586 8.445 5.586 1 93.81 99 THR A N 1
ATOM 806 C CA . THR A 1 99 ? -4.383 9.578 6.035 1 93.81 99 THR A CA 1
ATOM 807 C C . THR A 1 99 ? -3.6 10.438 7.027 1 93.81 99 THR A C 1
ATOM 809 O O . THR A 1 99 ? -4.148 11.359 7.625 1 93.81 99 THR A O 1
ATOM 812 N N . ILE A 1 100 ? -2.4 10.234 7.195 1 90.25 100 ILE A N 1
ATOM 813 C CA . ILE A 1 100 ? -1.61 10.805 8.281 1 90.25 100 ILE A CA 1
ATOM 814 C C . ILE A 1 100 ? -1.611 12.328 8.164 1 90.25 100 ILE A C 1
ATOM 816 O O . ILE A 1 100 ? -1.883 13.031 9.141 1 90.25 100 ILE A O 1
ATOM 820 N N . VAL A 1 101 ? -1.421 12.828 7.008 1 91 101 VAL A N 1
ATOM 821 C CA . VAL A 1 101 ? -1.364 14.281 6.844 1 91 101 VAL A CA 1
ATOM 822 C C . VAL A 1 101 ? -2.725 14.891 7.168 1 91 101 VAL A C 1
ATOM 824 O O . VAL A 1 101 ? -2.803 15.984 7.738 1 91 101 VAL A O 1
ATOM 827 N N . GLY A 1 102 ? -3.744 14.164 6.824 1 93.56 102 GLY A N 1
ATOM 828 C CA . GLY A 1 102 ? -5.078 14.617 7.176 1 93.56 102 GLY A CA 1
ATOM 829 C C . GLY A 1 102 ? -5.336 14.602 8.672 1 93.56 102 GLY A C 1
ATOM 830 O O . GLY A 1 102 ? -5.938 15.531 9.211 1 93.56 102 GLY A O 1
ATOM 831 N N . LEU A 1 103 ? -4.844 13.594 9.289 1 92.5 103 LEU A N 1
ATOM 832 C CA . LEU A 1 103 ? -5.004 13.469 10.734 1 92.5 103 LEU A CA 1
ATOM 833 C C . LEU A 1 103 ? -4.301 14.609 11.461 1 92.5 103 LEU A C 1
ATOM 835 O O . LEU A 1 103 ? -4.82 15.141 12.445 1 92.5 103 LEU A O 1
ATOM 839 N N . MET A 1 104 ? -3.244 15.039 10.93 1 89 104 MET A N 1
ATOM 840 C CA . MET A 1 104 ? -2.455 16.109 11.547 1 89 104 MET A CA 1
ATOM 841 C C . MET A 1 104 ? -3.123 17.469 11.344 1 89 104 MET A C 1
ATOM 843 O O . MET A 1 104 ? -2.736 18.453 11.977 1 89 104 MET A O 1
ATOM 847 N N . ASN A 1 105 ? -4.145 17.469 10.484 1 93.56 105 ASN A N 1
ATOM 848 C CA . ASN A 1 105 ? -4.773 18.75 10.141 1 93.56 105 ASN A CA 1
ATOM 849 C C . ASN A 1 105 ? -6.281 18.703 10.359 1 93.56 105 ASN A C 1
ATOM 851 O O . ASN A 1 105 ? -7.043 19.328 9.617 1 93.56 105 ASN A O 1
ATOM 855 N N . LEU A 1 106 ? -6.668 18.016 11.367 1 95.31 106 LEU A N 1
ATOM 856 C CA . LEU A 1 106 ? -8.078 17.859 11.695 1 95.31 106 LEU A CA 1
ATOM 857 C C . LEU A 1 106 ? -8.695 19.203 12.102 1 95.31 106 LEU A C 1
ATOM 859 O O . LEU A 1 106 ? -9.914 19.375 12.039 1 95.31 106 LEU A O 1
ATOM 863 N N . ASP A 1 107 ? -7.879 20.188 12.453 1 94.62 107 ASP A N 1
ATOM 864 C CA . ASP A 1 107 ? -8.367 21.484 12.883 1 94.62 107 ASP A CA 1
ATOM 865 C C . ASP A 1 107 ? -9 22.25 11.719 1 94.62 107 ASP A C 1
ATOM 867 O O . ASP A 1 107 ? -9.75 23.203 11.922 1 94.62 107 ASP A O 1
ATOM 871 N N . PHE A 1 108 ? -8.797 21.812 10.562 1 97.12 108 PHE A N 1
ATOM 872 C CA . PHE A 1 108 ? -9.266 22.547 9.391 1 97.12 108 PHE A CA 1
ATOM 873 C C . PHE A 1 108 ? -10.562 21.938 8.859 1 97.12 108 PHE A C 1
ATOM 875 O O . PHE A 1 108 ? -11.117 22.422 7.875 1 97.12 108 PHE A O 1
ATOM 882 N N . VAL A 1 109 ? -11.023 20.859 9.523 1 97.88 109 VAL A N 1
ATOM 883 C CA . VAL A 1 109 ? -12.172 20.172 8.953 1 97.88 109 VAL A CA 1
ATOM 884 C C . VAL A 1 109 ? -13.258 20 10.016 1 97.88 109 VAL A C 1
ATOM 886 O O . VAL A 1 109 ? -13.023 20.25 11.195 1 97.88 109 VAL A O 1
ATOM 889 N N . ASP A 1 110 ? -14.438 19.672 9.5 1 97.94 110 ASP A N 1
ATOM 890 C CA . ASP A 1 110 ? -15.539 19.25 10.359 1 97.94 110 ASP A CA 1
ATOM 891 C C . ASP A 1 110 ? -15.336 17.812 10.836 1 97.94 110 ASP A C 1
ATOM 893 O O . ASP A 1 110 ? -15.367 16.875 10.023 1 97.94 110 ASP A O 1
ATOM 897 N N . ARG A 1 111 ? -15.219 17.656 12.148 1 97.56 111 ARG A N 1
ATOM 898 C CA . ARG A 1 111 ? -14.93 16.359 12.727 1 97.56 111 ARG A CA 1
ATOM 899 C C . ARG A 1 111 ? -16.062 15.375 12.453 1 97.56 111 ARG A C 1
ATOM 901 O O . ARG A 1 111 ? -15.828 14.18 12.266 1 97.56 111 ARG A O 1
ATOM 908 N N . ALA A 1 112 ? -17.234 15.867 12.414 1 98.31 112 ALA A N 1
ATOM 909 C CA . ALA A 1 112 ? -18.375 15 12.141 1 98.31 112 ALA A CA 1
ATOM 910 C C . ALA A 1 112 ? -18.281 14.391 10.742 1 98.31 112 ALA A C 1
ATOM 912 O O . ALA A 1 112 ? -18.625 13.227 10.539 1 98.31 112 ALA A O 1
ATOM 913 N N . LYS A 1 113 ? -17.844 15.172 9.867 1 98.62 113 LYS A N 1
ATOM 914 C CA . LYS A 1 113 ? -17.703 14.664 8.508 1 98.62 113 LYS A CA 1
ATOM 915 C C . LYS A 1 113 ? -16.578 13.641 8.414 1 98.62 113 LYS A C 1
ATOM 917 O O . LYS A 1 113 ? -16.703 12.625 7.723 1 98.62 113 LYS A O 1
ATOM 922 N N . ILE A 1 114 ? -15.555 13.852 9.07 1 98.69 114 ILE A N 1
ATOM 923 C CA . ILE A 1 114 ? -14.453 12.898 9.125 1 98.69 114 ILE A CA 1
ATOM 924 C C . ILE A 1 114 ? -14.945 11.578 9.695 1 98.69 114 ILE A C 1
ATOM 926 O O . ILE A 1 114 ? -14.641 10.508 9.156 1 98.69 114 ILE A O 1
ATOM 930 N N . ILE A 1 115 ? -15.688 11.641 10.75 1 98.75 115 ILE A N 1
ATOM 931 C CA . ILE A 1 115 ? -16.219 10.445 11.391 1 98.75 115 ILE A CA 1
ATOM 932 C C . ILE A 1 115 ? -17.094 9.688 10.398 1 98.75 115 ILE A C 1
ATOM 934 O O . ILE A 1 115 ? -17 8.461 10.281 1 98.75 115 ILE A O 1
ATOM 938 N N . MET A 1 116 ? -17.844 10.438 9.68 1 98.75 116 MET A N 1
ATOM 939 C CA . MET A 1 116 ? -18.719 9.812 8.695 1 98.75 116 MET A CA 1
ATOM 940 C C . MET A 1 116 ? -17.906 9.078 7.633 1 98.75 116 MET A C 1
ATOM 942 O O . MET A 1 116 ? -18.234 7.953 7.262 1 98.75 116 MET A O 1
ATOM 946 N N . ILE A 1 117 ? -16.891 9.695 7.156 1 98.81 117 ILE A N 1
ATOM 947 C CA . ILE A 1 117 ? -16.031 9.086 6.145 1 98.81 117 ILE A CA 1
ATOM 948 C C . ILE A 1 117 ? -15.375 7.824 6.707 1 98.81 117 ILE A C 1
ATOM 950 O O . ILE A 1 117 ? -15.352 6.785 6.043 1 98.81 117 ILE A O 1
ATOM 954 N N . LEU A 1 118 ? -14.914 7.883 7.922 1 98.69 118 LEU A N 1
ATOM 955 C CA . LEU A 1 118 ? -14.258 6.746 8.555 1 98.69 118 LEU A CA 1
ATOM 956 C C . LEU A 1 118 ? -15.242 5.598 8.773 1 98.69 118 LEU A C 1
ATOM 958 O O . LEU A 1 118 ? -14.875 4.43 8.609 1 98.69 118 LEU A O 1
ATOM 962 N N . GLU A 1 119 ? -16.438 5.934 9.109 1 98.69 119 GLU A N 1
ATOM 963 C CA . GLU A 1 119 ? -17.453 4.91 9.297 1 98.69 119 GLU A CA 1
ATOM 964 C C . GLU A 1 119 ? -17.75 4.18 7.988 1 98.69 119 GLU A C 1
ATOM 966 O O . GLU A 1 119 ? -17.938 2.965 7.977 1 98.69 119 GLU A O 1
ATOM 971 N N . GLU A 1 120 ? -17.781 4.93 6.992 1 98.44 120 GLU A N 1
ATOM 972 C CA . GLU A 1 120 ? -17.969 4.316 5.68 1 98.44 120 GLU A CA 1
ATOM 973 C C . GLU A 1 120 ? -16.812 3.396 5.324 1 98.44 120 GLU A C 1
ATOM 975 O O . GLU A 1 120 ? -17.016 2.314 4.77 1 98.44 120 GLU A O 1
ATOM 980 N N . LYS A 1 121 ? -15.664 3.797 5.672 1 97.75 121 LYS A N 1
ATOM 981 C CA . LYS A 1 121 ? -14.492 2.969 5.414 1 97.75 121 LYS A CA 1
ATOM 982 C C . LYS A 1 121 ? -14.547 1.674 6.223 1 97.75 121 LYS A C 1
ATOM 984 O O . LYS A 1 121 ? -14.156 0.613 5.73 1 97.75 121 LYS A O 1
ATOM 989 N N . LEU A 1 122 ? -14.977 1.797 7.41 1 97.81 122 LEU A N 1
ATOM 990 C CA . LEU A 1 122 ? -15.133 0.619 8.258 1 97.81 122 LEU A CA 1
ATOM 991 C C . LEU A 1 122 ? -16.109 -0.374 7.637 1 97.81 122 LEU A C 1
ATOM 993 O O . LEU A 1 122 ? -15.844 -1.578 7.613 1 97.81 122 LEU A O 1
ATOM 997 N N . LYS A 1 123 ? -17.172 0.149 7.105 1 97.69 123 LYS A N 1
ATOM 998 C CA . LYS A 1 123 ? -18.156 -0.697 6.453 1 97.69 123 LYS A CA 1
ATOM 999 C C . LYS A 1 123 ? -17.578 -1.39 5.227 1 97.69 123 LYS A C 1
ATOM 1001 O O . LYS A 1 123 ? -17.812 -2.576 5 1 97.69 123 LYS A O 1
ATOM 1006 N N . LYS A 1 124 ? -16.828 -0.663 4.5 1 96 124 LYS A N 1
ATOM 1007 C CA . LYS A 1 124 ? -16.188 -1.233 3.316 1 96 124 LYS A CA 1
ATOM 1008 C C . LYS A 1 124 ? -15.211 -2.344 3.697 1 96 124 LYS A C 1
ATOM 1010 O O . LYS A 1 124 ? -15.133 -3.369 3.016 1 96 124 LYS A O 1
ATOM 1015 N N . LEU A 1 125 ? -14.5 -2.129 4.777 1 95.25 125 LEU A N 1
ATOM 1016 C CA . LEU A 1 125 ? -13.555 -3.131 5.254 1 95.25 125 LEU A CA 1
ATOM 1017 C C . LEU A 1 125 ? -14.273 -4.414 5.66 1 95.25 125 LEU A C 1
ATOM 1019 O O . LEU A 1 125 ? -13.797 -5.516 5.379 1 95.25 125 LEU A O 1
ATOM 1023 N N . GLU A 1 126 ? -15.383 -4.254 6.273 1 95.12 126 GLU A N 1
ATOM 1024 C CA . GLU A 1 126 ? -16.188 -5.406 6.664 1 95.12 126 GLU A CA 1
ATOM 1025 C C . GLU A 1 126 ? -16.656 -6.199 5.445 1 95.12 126 GLU A C 1
ATOM 1027 O O . GLU A 1 126 ? -16.625 -7.43 5.449 1 95.12 126 GLU A O 1
ATOM 1032 N N . LYS A 1 127 ? -17.047 -5.504 4.473 1 94.44 127 LYS A N 1
ATOM 1033 C CA . LYS A 1 127 ? -17.469 -6.156 3.236 1 94.44 127 LYS A CA 1
ATOM 1034 C C . LYS A 1 127 ? -16.297 -6.898 2.584 1 94.44 127 LYS A C 1
ATOM 1036 O O . LYS A 1 127 ? -16.484 -7.977 2.016 1 94.44 127 LYS A O 1
ATOM 1041 N N . LYS A 1 128 ? -15.141 -6.281 2.674 1 91 128 LYS A N 1
ATOM 1042 C CA . LYS A 1 128 ? -13.953 -6.938 2.129 1 91 128 LYS A CA 1
ATOM 1043 C C . LYS A 1 128 ? -13.664 -8.242 2.861 1 91 128 LYS A C 1
ATOM 1045 O O . LYS A 1 128 ? -13.328 -9.25 2.234 1 91 128 LYS A O 1
ATOM 1050 N N . ILE A 1 129 ? -13.797 -8.234 4.141 1 92.94 129 ILE A N 1
ATOM 1051 C CA . ILE A 1 129 ? -13.578 -9.422 4.953 1 92.94 129 ILE A CA 1
ATOM 1052 C C . ILE A 1 129 ? -14.57 -10.508 4.559 1 92.94 129 ILE A C 1
ATOM 1054 O O . ILE A 1 129 ? -14.195 -11.664 4.355 1 92.94 129 ILE A O 1
ATOM 1058 N N . ASP A 1 130 ? -15.82 -10.133 4.387 1 91.62 130 ASP A N 1
ATOM 1059 C CA . ASP A 1 130 ? -16.859 -11.07 3.975 1 91.62 130 ASP A CA 1
ATOM 1060 C C . ASP A 1 130 ? -16.547 -11.656 2.598 1 91.62 130 ASP A C 1
ATOM 1062 O O . ASP A 1 130 ? -16.719 -12.859 2.375 1 91.62 130 ASP A O 1
ATOM 1066 N N . TYR A 1 131 ? -16.125 -10.844 1.844 1 88.06 131 TYR A N 1
ATOM 1067 C CA . TYR A 1 131 ? -15.812 -11.25 0.479 1 88.06 131 TYR A CA 1
ATOM 1068 C C . TYR A 1 131 ? -14.695 -12.289 0.464 1 88.06 131 TYR A C 1
ATOM 1070 O O . TYR A 1 131 ? -14.836 -13.352 -0.141 1 88.06 131 TYR A O 1
ATOM 1078 N N . ILE A 1 132 ? -13.625 -12.047 1.14 1 87.25 132 ILE A N 1
ATOM 1079 C CA . ILE A 1 132 ? -12.453 -12.922 1.14 1 87.25 132 ILE A CA 1
ATOM 1080 C C . ILE A 1 132 ? -12.812 -14.266 1.782 1 87.25 132 ILE A C 1
ATOM 1082 O O . ILE A 1 132 ? -12.398 -15.32 1.298 1 87.25 132 ILE A O 1
ATOM 1086 N N . THR A 1 133 ? -13.547 -14.219 2.807 1 87.25 133 THR A N 1
ATOM 1087 C CA . THR A 1 133 ? -13.961 -15.438 3.494 1 87.25 133 THR A CA 1
ATOM 1088 C C . THR A 1 133 ? -14.859 -16.281 2.596 1 87.25 133 THR A C 1
ATOM 1090 O O . THR A 1 133 ? -14.734 -17.5 2.562 1 87.25 133 THR A O 1
ATOM 1093 N N . SER A 1 134 ? -15.695 -15.625 1.818 1 86.19 134 SER A N 1
ATOM 1094 C CA . SER A 1 134 ? -16.609 -16.328 0.925 1 86.19 134 SER A CA 1
ATOM 1095 C C . SER A 1 134 ? -15.859 -16.969 -0.24 1 86.19 134 SER A C 1
ATOM 1097 O O . SER A 1 134 ? -16.219 -18.047 -0.699 1 86.19 134 SER A O 1
ATOM 1099 N N . LEU A 1 135 ? -14.883 -16.297 -0.665 1 80.44 135 LEU A N 1
ATOM 1100 C CA . LEU A 1 135 ? -14.078 -16.812 -1.766 1 80.44 135 LEU A CA 1
ATOM 1101 C C . LEU A 1 135 ? -13.414 -18.125 -1.378 1 80.44 135 LEU A C 1
ATOM 1103 O O . LEU A 1 135 ? -13.398 -19.078 -2.164 1 80.44 135 LEU A O 1
ATOM 1107 N N . ASN A 1 136 ? -12.812 -18.188 -0.234 1 79.88 136 ASN A N 1
ATOM 1108 C CA . ASN A 1 136 ? -12.125 -19.391 0.227 1 79.88 136 ASN A CA 1
ATOM 1109 C C . ASN A 1 136 ? -13.078 -20.562 0.371 1 79.88 136 ASN A C 1
ATOM 1111 O O . ASN A 1 136 ? -12.703 -21.719 0.109 1 79.88 136 ASN A O 1
ATOM 1115 N N . MET A 1 137 ? -14.266 -20.266 0.662 1 75.88 137 MET A N 1
ATOM 1116 C CA . MET A 1 137 ? -15.281 -21.297 0.86 1 75.88 137 MET A CA 1
ATOM 1117 C C . MET A 1 137 ? -15.773 -21.844 -0.476 1 75.88 137 MET A C 1
ATOM 1119 O O . MET A 1 137 ? -16.141 -23.016 -0.577 1 75.88 137 MET A O 1
ATOM 1123 N N . GLN A 1 138 ? -15.75 -21 -1.43 1 74.56 138 GLN A N 1
ATOM 1124 C CA . GLN A 1 138 ? -16.297 -21.375 -2.732 1 74.56 138 GLN A CA 1
ATOM 1125 C C . GLN A 1 138 ? -15.258 -22.141 -3.559 1 74.56 138 GLN A C 1
ATOM 1127 O O . GLN A 1 138 ? -15.617 -22.969 -4.395 1 74.56 138 GLN A O 1
ATOM 1132 N N . VAL A 1 139 ? -14.109 -21.781 -3.234 1 74.06 139 VAL A N 1
ATOM 1133 C CA . VAL A 1 139 ? -13.055 -22.422 -4.012 1 74.06 139 VAL A CA 1
ATOM 1134 C C . VAL A 1 139 ? -12.68 -23.75 -3.369 1 74.06 139 VAL A C 1
ATOM 1136 O O . VAL A 1 139 ? -12.359 -23.812 -2.182 1 74.06 139 VAL A O 1
ATOM 1139 N N . LYS A 1 140 ? -12.992 -24.875 -4.02 1 73.62 140 LYS A N 1
ATOM 1140 C CA . LYS A 1 140 ? -12.695 -26.234 -3.537 1 73.62 140 LYS A CA 1
ATOM 1141 C C . LYS A 1 140 ? -11.234 -26.594 -3.783 1 73.62 140 LYS A C 1
ATOM 1143 O O . LYS A 1 140 ? -10.906 -27.188 -4.809 1 73.62 140 LYS A O 1
ATOM 1148 N N . LEU A 1 141 ? -10.469 -26.016 -2.959 1 76.69 141 LEU A N 1
ATOM 1149 C CA . LEU A 1 141 ? -9.055 -26.359 -3.045 1 76.69 141 LEU A CA 1
ATOM 1150 C C . LEU A 1 141 ? -8.742 -27.578 -2.197 1 76.69 141 LEU A C 1
ATOM 1152 O O . LEU A 1 141 ? -9.469 -27.906 -1.258 1 76.69 141 LEU A O 1
ATOM 1156 N N . GLU A 1 142 ? -7.816 -28.312 -2.73 1 76.44 142 GLU A N 1
ATOM 1157 C CA . GLU A 1 142 ? -7.391 -29.5 -1.984 1 76.44 142 GLU A CA 1
ATOM 1158 C C . GLU A 1 142 ? -5.887 -29.469 -1.725 1 76.44 142 GLU A C 1
ATOM 1160 O O . GLU A 1 142 ? -5.148 -28.734 -2.393 1 76.44 142 GLU A O 1
ATOM 1165 N N . GLY A 1 143 ? -5.512 -30.125 -0.642 1 79.81 143 GLY A N 1
ATOM 1166 C CA . GLY A 1 143 ? -4.094 -30.297 -0.344 1 79.81 143 GLY A CA 1
ATOM 1167 C C . GLY A 1 143 ? -3.393 -28.969 -0.064 1 79.81 143 GLY A C 1
ATOM 1168 O O . GLY A 1 143 ? -3.871 -28.172 0.733 1 79.81 143 GLY A O 1
ATOM 1169 N N . SER A 1 144 ? -2.244 -28.875 -0.688 1 78.31 144 SER A N 1
ATOM 1170 C CA . SER A 1 144 ? -1.404 -27.703 -0.491 1 78.31 144 SER A CA 1
ATOM 1171 C C . SER A 1 144 ? -2.104 -26.438 -0.978 1 78.31 144 SER A C 1
ATOM 1173 O O . SER A 1 144 ? -1.886 -25.359 -0.434 1 78.31 144 SER A O 1
ATOM 1175 N N . LYS A 1 145 ? -2.955 -26.609 -1.861 1 82.31 145 LYS A N 1
ATOM 1176 C CA . LYS A 1 145 ? -3.705 -25.469 -2.363 1 82.31 145 LYS A CA 1
ATOM 1177 C C . LYS A 1 145 ? -4.738 -25 -1.343 1 82.31 145 LYS A C 1
ATOM 1179 O O . LYS A 1 145 ? -4.965 -23.797 -1.19 1 82.31 145 LYS A O 1
ATOM 1184 N N . LYS A 1 146 ? -5.277 -25.922 -0.705 1 86.44 146 LYS A N 1
ATOM 1185 C CA . LYS A 1 146 ? -6.219 -25.562 0.355 1 86.44 146 LYS A CA 1
ATOM 1186 C C . LYS A 1 146 ? -5.512 -24.859 1.51 1 86.44 146 LYS A C 1
ATOM 1188 O O . LYS A 1 146 ? -6 -23.859 2.025 1 86.44 146 LYS A O 1
ATOM 1193 N N . GLU A 1 147 ? -4.363 -25.344 1.879 1 89.44 147 GLU A N 1
ATOM 1194 C CA . GLU A 1 147 ? -3.576 -24.734 2.945 1 89.44 147 GLU A CA 1
ATOM 1195 C C . GLU A 1 147 ? -3.158 -23.312 2.576 1 89.44 147 GLU A C 1
ATOM 1197 O O . GLU A 1 147 ? -3.174 -22.406 3.42 1 89.44 147 GLU A O 1
ATOM 1202 N N . GLY A 1 148 ? -2.781 -23.156 1.352 1 89 148 GLY A N 1
ATOM 1203 C CA . GLY A 1 148 ? -2.434 -21.828 0.867 1 89 148 GLY A CA 1
ATOM 1204 C C . GLY A 1 148 ? -3.598 -20.859 0.896 1 89 148 GLY A C 1
ATOM 1205 O O . GLY A 1 148 ? -3.447 -19.703 1.323 1 89 148 GLY A O 1
ATOM 1206 N N . GLY A 1 149 ? -4.742 -21.312 0.449 1 88.44 149 GLY A N 1
ATOM 1207 C CA . GLY A 1 149 ? -5.945 -20.5 0.485 1 88.44 149 GLY A CA 1
ATOM 1208 C C . GLY A 1 149 ? -6.355 -20.094 1.89 1 88.44 149 GLY A C 1
ATOM 1209 O O . GLY A 1 149 ? -6.715 -18.938 2.131 1 88.44 149 GLY A O 1
ATOM 1210 N N . ASP A 1 150 ? -6.293 -21.062 2.754 1 91.12 150 ASP A N 1
ATOM 1211 C CA . ASP A 1 150 ? -6.617 -20.781 4.152 1 91.12 150 ASP A CA 1
ATOM 1212 C C . ASP A 1 150 ? -5.648 -19.766 4.746 1 91.12 150 ASP A C 1
ATOM 1214 O O . ASP A 1 150 ? -6.055 -18.891 5.52 1 91.12 150 ASP A O 1
ATOM 1218 N N . PHE A 1 151 ? -4.445 -19.969 4.391 1 94.19 151 PHE A N 1
ATOM 1219 C CA . PHE A 1 151 ? -3.434 -19.016 4.855 1 94.19 151 PHE A CA 1
ATOM 1220 C C . PHE A 1 151 ? -3.736 -17.609 4.367 1 94.19 151 PHE A C 1
ATOM 1222 O O . PHE A 1 151 ? -3.746 -16.656 5.156 1 94.19 151 PHE A O 1
ATOM 1229 N N . LEU A 1 152 ? -3.992 -17.469 3.152 1 91.56 152 LEU A N 1
ATOM 1230 C CA . LEU A 1 152 ? -4.234 -16.156 2.566 1 91.56 152 LEU A CA 1
ATOM 1231 C C . LEU A 1 152 ? -5.5 -15.531 3.143 1 91.56 152 LEU A C 1
ATOM 1233 O O . LEU A 1 152 ? -5.523 -14.336 3.445 1 91.56 152 LEU A O 1
ATOM 1237 N N . THR A 1 153 ? -6.504 -16.344 3.281 1 91.94 153 THR A N 1
ATOM 1238 C CA . THR A 1 153 ? -7.738 -15.836 3.875 1 91.94 153 THR A CA 1
ATOM 1239 C C . THR A 1 153 ? -7.496 -15.352 5.301 1 91.94 153 THR A C 1
ATOM 1241 O O . THR A 1 153 ? -7.961 -14.273 5.68 1 91.94 153 THR A O 1
ATOM 1244 N N . GLY A 1 154 ? -6.754 -16.141 6.023 1 94.5 154 GLY A N 1
ATOM 1245 C CA . GLY A 1 154 ? -6.422 -15.742 7.379 1 94.5 154 GLY A CA 1
ATOM 1246 C C . GLY A 1 154 ? -5.605 -14.469 7.445 1 94.5 154 GLY A C 1
ATOM 1247 O O . GLY A 1 154 ? -5.863 -13.602 8.281 1 94.5 154 GLY A O 1
ATOM 1248 N N . TYR A 1 155 ? -4.688 -14.383 6.574 1 95.56 155 TYR A N 1
ATOM 1249 C CA . TYR A 1 155 ? -3.826 -13.211 6.508 1 95.56 155 TYR A CA 1
ATOM 1250 C C . TYR A 1 155 ? -4.641 -11.953 6.223 1 95.56 155 TYR A C 1
ATOM 1252 O O . TYR A 1 155 ? -4.562 -10.977 6.969 1 95.56 155 TYR A O 1
ATOM 1260 N N . PHE A 1 156 ? -5.445 -12 5.273 1 93.12 156 PHE A N 1
ATOM 1261 C CA . PHE A 1 156 ? -6.199 -10.82 4.879 1 93.12 156 PHE A CA 1
ATOM 1262 C C . PHE A 1 156 ? -7.23 -10.453 5.938 1 93.12 156 PHE A C 1
ATOM 1264 O O . PHE A 1 156 ? -7.422 -9.273 6.25 1 93.12 156 PHE A O 1
ATOM 1271 N N . THR A 1 157 ? -7.863 -11.461 6.449 1 94.88 157 THR A N 1
ATOM 1272 C CA . THR A 1 157 ? -8.836 -11.203 7.508 1 94.88 157 THR A CA 1
ATOM 1273 C C . THR A 1 157 ? -8.164 -10.539 8.703 1 94.88 157 THR A C 1
ATOM 1275 O O . THR A 1 157 ? -8.688 -9.57 9.258 1 94.88 157 THR A O 1
ATOM 1278 N N . SER A 1 158 ? -7.02 -11.023 9.047 1 97.25 158 SER A N 1
ATOM 1279 C CA . SER A 1 158 ? -6.285 -10.445 10.164 1 97.25 158 SER A CA 1
ATOM 1280 C C . SER A 1 158 ? -5.875 -9.008 9.867 1 97.25 158 SER A C 1
ATOM 1282 O O . SER A 1 158 ? -6.02 -8.125 10.719 1 97.25 158 SER A O 1
ATOM 1284 N N . ARG A 1 159 ? -5.371 -8.789 8.75 1 95.75 159 ARG A N 1
ATOM 1285 C CA . ARG A 1 159 ? -4.934 -7.465 8.328 1 95.75 159 ARG A CA 1
ATOM 1286 C C . ARG A 1 159 ? -6.09 -6.473 8.336 1 95.75 159 ARG A C 1
ATOM 1288 O O . ARG A 1 159 ? -5.977 -5.379 8.898 1 95.75 159 ARG A O 1
ATOM 1295 N N . PHE A 1 160 ? -7.199 -6.879 7.781 1 96.19 160 PHE A N 1
ATOM 1296 C CA . PHE A 1 160 ? -8.352 -5.992 7.688 1 96.19 160 PHE A CA 1
ATOM 1297 C C . PHE A 1 160 ? -8.961 -5.754 9.062 1 96.19 160 PHE A C 1
ATOM 1299 O O . PHE A 1 160 ? -9.391 -4.641 9.375 1 96.19 160 PHE A O 1
ATOM 1306 N N . ASN A 1 161 ? -8.992 -6.805 9.844 1 97.38 161 ASN A N 1
ATOM 1307 C CA . ASN A 1 161 ? -9.477 -6.633 11.211 1 97.38 161 ASN A CA 1
ATOM 1308 C C . ASN A 1 161 ? -8.609 -5.648 11.992 1 97.38 161 ASN A C 1
ATOM 1310 O O . ASN A 1 161 ? -9.125 -4.797 12.719 1 97.38 161 ASN A O 1
ATOM 1314 N N . ASN A 1 162 ? -7.344 -5.801 11.828 1 98.06 162 ASN A N 1
ATOM 1315 C CA . ASN A 1 162 ? -6.438 -4.867 12.492 1 98.06 162 ASN A CA 1
ATOM 1316 C C . ASN A 1 162 ? -6.684 -3.432 12.039 1 98.06 162 ASN A C 1
ATOM 1318 O O . ASN A 1 162 ? -6.805 -2.527 12.867 1 98.06 162 ASN A O 1
ATOM 1322 N N . GLU A 1 163 ? -6.781 -3.219 10.789 1 97.94 163 GLU A N 1
ATOM 1323 C CA . GLU A 1 163 ? -7.082 -1.897 10.25 1 97.94 163 GLU A CA 1
ATOM 1324 C C . GLU A 1 163 ? -8.406 -1.364 10.789 1 97.94 163 GLU A C 1
ATOM 1326 O O . GLU A 1 163 ? -8.492 -0.203 11.195 1 97.94 163 GLU A O 1
ATOM 1331 N N . GLY A 1 164 ? -9.383 -2.221 10.82 1 98.38 164 GLY A N 1
ATOM 1332 C CA . GLY A 1 164 ? -10.688 -1.821 11.305 1 98.38 164 GLY A CA 1
ATOM 1333 C C . GLY A 1 164 ? -10.68 -1.4 12.758 1 98.38 164 GLY A C 1
ATOM 1334 O O . GLY A 1 164 ? -11.352 -0.438 13.141 1 98.38 164 GLY A O 1
ATOM 1335 N N . GLU A 1 165 ? -10 -2.113 13.539 1 98.31 165 GLU A N 1
ATOM 1336 C CA . GLU A 1 165 ? -9.875 -1.767 14.953 1 98.31 165 GLU A CA 1
ATOM 1337 C C . GLU A 1 165 ? -9.281 -0.373 15.133 1 98.31 165 GLU A C 1
ATOM 1339 O O . GLU A 1 165 ? -9.742 0.404 15.969 1 98.31 165 GLU A O 1
ATOM 1344 N N . TRP A 1 166 ? -8.383 -0.065 14.367 1 98.31 166 TRP A N 1
ATOM 1345 C CA . TRP A 1 166 ? -7.715 1.224 14.508 1 98.31 166 TRP A CA 1
ATOM 1346 C C . TRP A 1 166 ? -8.555 2.344 13.906 1 98.31 166 TRP A C 1
ATOM 1348 O O . TRP A 1 166 ? -8.531 3.479 14.383 1 98.31 166 TRP A O 1
ATOM 1358 N N . ILE A 1 167 ? -9.297 2.016 12.891 1 98.5 167 ILE A N 1
ATOM 1359 C CA . ILE A 1 167 ? -10.25 3 12.383 1 98.5 167 ILE A CA 1
ATOM 1360 C C . ILE A 1 167 ? -11.289 3.307 13.461 1 98.5 167 ILE A C 1
ATOM 1362 O O . ILE A 1 167 ? -11.609 4.473 13.711 1 98.5 167 ILE A O 1
ATOM 1366 N N . SER A 1 168 ? -11.773 2.287 14.078 1 98.56 168 SER A N 1
ATOM 1367 C CA . SER A 1 168 ? -12.734 2.465 15.156 1 98.56 168 SER A CA 1
ATOM 1368 C C . SER A 1 168 ? -12.148 3.301 16.281 1 98.56 168 SER A C 1
ATOM 1370 O O . SER A 1 168 ? -12.812 4.199 16.812 1 98.56 168 SER A O 1
ATOM 1372 N N . SER A 1 169 ? -10.953 2.982 16.625 1 98.38 169 SER A N 1
ATOM 1373 C CA . SER A 1 169 ? -10.273 3.754 17.656 1 98.38 169 SER A CA 1
ATOM 1374 C C . SER A 1 169 ? -10.125 5.215 17.25 1 98.38 169 SER A C 1
ATOM 1376 O O . SER A 1 169 ? -10.32 6.117 18.078 1 98.38 169 SER A O 1
ATOM 1378 N N . LEU A 1 170 ? -9.781 5.461 16.016 1 98.19 170 LEU A N 1
ATOM 1379 C CA . LEU A 1 170 ? -9.641 6.824 15.523 1 98.19 170 LEU A CA 1
ATOM 1380 C C . LEU A 1 170 ? -10.961 7.574 15.609 1 98.19 170 LEU A C 1
ATOM 1382 O O . LEU A 1 170 ? -11 8.742 16 1 98.19 170 LEU A O 1
ATOM 1386 N N . ILE A 1 171 ? -12 6.902 15.258 1 98.5 171 ILE A N 1
ATOM 1387 C CA . ILE A 1 171 ? -13.328 7.504 15.312 1 98.5 171 ILE A CA 1
ATOM 1388 C C . ILE A 1 171 ? -13.617 7.984 16.734 1 98.5 171 ILE A C 1
ATOM 1390 O O . ILE A 1 171 ? -14.062 9.117 16.938 1 98.5 171 ILE A O 1
ATOM 1394 N N . GLU A 1 172 ? -13.336 7.211 17.625 1 98.12 172 GLU A N 1
ATOM 1395 C CA . GLU A 1 172 ? -13.562 7.57 19.031 1 98.12 172 GLU A CA 1
ATOM 1396 C C . GLU A 1 172 ? -12.711 8.766 19.438 1 98.12 172 GLU A C 1
ATOM 1398 O O . GLU A 1 172 ? -13.195 9.68 20.109 1 98.12 172 GLU A O 1
ATOM 1403 N N . LYS A 1 173 ? -11.508 8.773 19.062 1 97.19 173 LYS A N 1
ATOM 1404 C CA . LYS A 1 173 ? -10.602 9.859 19.422 1 97.19 173 LYS A CA 1
ATOM 1405 C C . LYS A 1 173 ? -11.023 11.164 18.766 1 97.19 173 LYS A C 1
ATOM 1407 O O . LYS A 1 173 ? -10.938 12.234 19.375 1 97.19 173 LYS A O 1
ATOM 1412 N N . VAL A 1 174 ? -11.453 11.094 17.562 1 97.31 174 VAL A N 1
ATOM 1413 C CA . VAL A 1 174 ? -11.953 12.281 16.875 1 97.31 174 VAL A CA 1
ATOM 1414 C C . VAL A 1 174 ? -13.227 12.773 17.547 1 97.31 174 VAL A C 1
ATOM 1416 O O . VAL A 1 174 ? -13.398 13.969 17.766 1 97.31 174 VAL A O 1
ATOM 1419 N N . ARG A 1 175 ? -14.055 11.836 17.875 1 97 175 ARG A N 1
ATOM 1420 C CA . ARG A 1 175 ? -15.344 12.148 18.5 1 97 175 ARG A CA 1
ATOM 1421 C C . ARG A 1 175 ? -15.148 12.836 19.844 1 97 175 ARG A C 1
ATOM 1423 O O . ARG A 1 175 ? -15.82 13.828 20.141 1 97 175 ARG A O 1
ATOM 1430 N N . ASN A 1 176 ? -14.18 12.414 20.625 1 95.44 176 ASN A N 1
ATOM 1431 C CA . ASN A 1 176 ? -14 12.961 21.953 1 95.44 176 ASN A CA 1
ATOM 1432 C C . ASN A 1 176 ? -13.008 14.117 21.969 1 95.44 176 ASN A C 1
ATOM 1434 O O . ASN A 1 176 ? -12.766 14.727 23.016 1 95.44 176 ASN A O 1
ATOM 1438 N N . GLY A 1 177 ? -12.398 14.422 20.938 1 92.81 177 GLY A N 1
ATOM 1439 C CA . GLY A 1 177 ? -11.547 15.586 20.797 1 92.81 177 GLY A CA 1
ATOM 1440 C C . GLY A 1 177 ? -10.141 15.367 21.328 1 92.81 177 GLY A C 1
ATOM 1441 O O . GLY A 1 177 ? -9.422 16.328 21.609 1 92.81 177 GLY A O 1
ATOM 1442 N N . SER A 1 178 ? -9.797 14.047 21.469 1 91.94 178 SER A N 1
ATOM 1443 C CA . SER A 1 178 ? -8.477 13.781 22.031 1 91.94 178 SER A CA 1
ATOM 1444 C C . SER A 1 178 ? -7.379 13.969 20.984 1 91.94 178 SER A C 1
ATOM 1446 O O . SER A 1 178 ? -6.211 14.164 21.328 1 91.94 178 SER A O 1
ATOM 1448 N N . ILE A 1 179 ? -7.855 13.797 19.828 1 90.06 179 ILE A N 1
ATOM 1449 C CA . ILE A 1 179 ? -6.922 14.148 18.766 1 90.06 179 ILE A CA 1
ATOM 1450 C C . ILE A 1 179 ? -7.465 15.336 17.969 1 90.06 179 ILE A C 1
ATOM 1452 O O . ILE A 1 179 ? -8.672 15.594 17.969 1 90.06 179 ILE A O 1
ATOM 1456 N N . MET B 1 1 ? 5.324 -6.875 -12.469 1 81.75 1 MET B N 1
ATOM 1457 C CA . MET B 1 1 ? 6.07 -8.062 -12.078 1 81.75 1 MET B CA 1
ATOM 1458 C C . MET B 1 1 ? 5.133 -9.242 -11.836 1 81.75 1 MET B C 1
ATOM 1460 O O . MET B 1 1 ? 5.316 -10.32 -12.398 1 81.75 1 MET B O 1
ATOM 1464 N N . SER B 1 2 ? 4.008 -8.992 -11.219 1 88.62 2 SER B N 1
ATOM 1465 C CA . SER B 1 2 ? 3.117 -10.078 -10.828 1 88.62 2 SER B CA 1
ATOM 1466 C C . SER B 1 2 ? 2.477 -10.734 -12.047 1 88.62 2 SER B C 1
ATOM 1468 O O . SER B 1 2 ? 2.436 -11.969 -12.148 1 88.62 2 SER B O 1
ATOM 1470 N N . ILE B 1 3 ? 2.189 -9.906 -13.031 1 90.12 3 ILE B N 1
ATOM 1471 C CA . ILE B 1 3 ? 1.473 -10.43 -14.188 1 90.12 3 ILE B CA 1
ATOM 1472 C C . ILE B 1 3 ? 2.422 -11.266 -15.047 1 90.12 3 ILE B C 1
ATOM 1474 O O . ILE B 1 3 ? 2.016 -12.266 -15.641 1 90.12 3 ILE B O 1
ATOM 1478 N N . GLN B 1 4 ? 3.607 -10.875 -15.102 1 93.38 4 GLN B N 1
ATOM 1479 C CA . GLN B 1 4 ? 4.59 -11.641 -15.859 1 93.38 4 GLN B CA 1
ATOM 1480 C C . GLN B 1 4 ? 4.836 -13.008 -15.227 1 93.38 4 GLN B C 1
ATOM 1482 O O . GLN B 1 4 ? 4.938 -14.016 -15.922 1 93.38 4 GLN B O 1
ATOM 1487 N N . ILE B 1 5 ? 4.918 -13.023 -13.938 1 94.69 5 ILE B N 1
ATOM 1488 C CA . ILE B 1 5 ? 5.098 -14.273 -13.219 1 94.69 5 ILE B CA 1
ATOM 1489 C C . ILE B 1 5 ? 3.893 -15.188 -13.453 1 94.69 5 ILE B C 1
ATOM 1491 O O . ILE B 1 5 ? 4.047 -16.375 -13.695 1 94.69 5 ILE B O 1
ATOM 1495 N N . TYR B 1 6 ? 2.766 -14.586 -13.43 1 92.81 6 TYR B N 1
ATOM 1496 C CA . TYR B 1 6 ? 1.548 -15.344 -13.672 1 92.81 6 TYR B CA 1
ATOM 1497 C C . TYR B 1 6 ? 1.575 -15.977 -15.062 1 92.81 6 TYR B C 1
ATOM 1499 O O . TYR B 1 6 ? 1.357 -17.188 -15.203 1 92.81 6 TYR B O 1
ATOM 1507 N N . ILE B 1 7 ? 1.903 -15.18 -16.016 1 94.12 7 ILE B N 1
ATOM 1508 C CA . ILE B 1 7 ? 1.918 -15.648 -17.391 1 94.12 7 ILE B CA 1
ATOM 1509 C C . ILE B 1 7 ? 2.949 -16.766 -17.547 1 94.12 7 ILE B C 1
ATOM 1511 O O . ILE B 1 7 ? 2.635 -17.844 -18.062 1 94.12 7 ILE B O 1
ATOM 1515 N N . LEU B 1 8 ? 4.129 -16.547 -17.109 1 97.5 8 LEU B N 1
ATOM 1516 C CA . LEU B 1 8 ? 5.207 -17.516 -17.266 1 97.5 8 LEU B CA 1
ATOM 1517 C C . LEU B 1 8 ? 4.879 -18.812 -16.531 1 97.5 8 LEU B C 1
ATOM 1519 O O . LEU B 1 8 ? 5.141 -19.906 -17.047 1 97.5 8 LEU B O 1
ATOM 1523 N N . SER B 1 9 ? 4.332 -18.688 -15.344 1 96.12 9 SER B N 1
ATOM 1524 C CA . SER B 1 9 ? 4.016 -19.875 -14.562 1 96.12 9 SER B CA 1
ATOM 1525 C C . SER B 1 9 ? 2.943 -20.719 -15.25 1 96.12 9 SER B C 1
ATOM 1527 O O . SER B 1 9 ? 3.002 -21.953 -15.234 1 96.12 9 SER B O 1
ATOM 1529 N N . LYS B 1 10 ? 1.987 -20.062 -15.867 1 95 10 LYS B N 1
ATOM 1530 C CA . LYS B 1 10 ? 0.948 -20.781 -16.609 1 95 10 LYS B CA 1
ATOM 1531 C C . LYS B 1 10 ? 1.525 -21.484 -17.828 1 95 10 LYS B C 1
ATOM 1533 O O . LYS B 1 10 ? 1.216 -22.641 -18.094 1 95 10 LYS B O 1
ATOM 1538 N N . LEU B 1 11 ? 2.385 -20.797 -18.469 1 97.56 11 LEU B N 1
ATOM 1539 C CA . LEU B 1 11 ? 2.967 -21.359 -19.688 1 97.56 11 LEU B CA 1
ATOM 1540 C C . LEU B 1 11 ? 3.961 -22.469 -19.359 1 97.56 11 LEU B C 1
ATOM 1542 O O . LEU B 1 11 ? 4.246 -23.312 -20.203 1 97.56 11 LEU B O 1
ATOM 1546 N N . ALA B 1 12 ? 4.508 -22.422 -18.219 1 97.56 12 ALA B N 1
ATOM 1547 C CA . ALA B 1 12 ? 5.406 -23.484 -17.797 1 97.56 12 ALA B CA 1
ATOM 1548 C C . ALA B 1 12 ? 4.66 -24.812 -17.656 1 97.56 12 ALA B C 1
ATOM 1550 O O . ALA B 1 12 ? 5.258 -25.891 -17.781 1 97.56 12 ALA B O 1
ATOM 1551 N N . LYS B 1 13 ? 3.393 -24.672 -17.375 1 95.56 13 LYS B N 1
ATOM 1552 C CA . LYS B 1 13 ? 2.572 -25.859 -17.25 1 95.56 13 LYS B CA 1
ATOM 1553 C C . LYS B 1 13 ? 2.023 -26.312 -18.594 1 95.56 13 LYS B C 1
ATOM 1555 O O . LYS B 1 13 ? 1.99 -27.516 -18.891 1 95.56 13 LYS B O 1
ATOM 1560 N N . GLU B 1 14 ? 1.549 -25.344 -19.312 1 95.88 14 GLU B N 1
ATOM 1561 C CA . GLU B 1 14 ? 0.964 -25.641 -20.609 1 95.88 14 GLU B CA 1
ATOM 1562 C C . GLU B 1 14 ? 0.953 -24.391 -21.5 1 95.88 14 GLU B C 1
ATOM 1564 O O . GLU B 1 14 ? 0.682 -23.297 -21.031 1 95.88 14 GLU B O 1
ATOM 1569 N N . SER B 1 15 ? 1.257 -24.672 -22.75 1 96.88 15 SER B N 1
ATOM 1570 C CA . SER B 1 15 ? 1.12 -23.578 -23.703 1 96.88 15 SER B CA 1
ATOM 1571 C C . SER B 1 15 ? -0.288 -22.984 -23.672 1 96.88 15 SER B C 1
ATOM 1573 O O . SER B 1 15 ? -1.264 -23.719 -23.469 1 96.88 15 SER B O 1
ATOM 1575 N N . SER B 1 16 ? -0.326 -21.656 -23.828 1 95.88 16 SER B N 1
ATOM 1576 C CA . SER B 1 16 ? -1.621 -20.984 -23.719 1 95.88 16 SER B CA 1
ATOM 1577 C C . SER B 1 16 ? -1.628 -19.656 -24.469 1 95.88 16 SER B C 1
ATOM 1579 O O . SER B 1 16 ? -0.718 -19.375 -25.25 1 95.88 16 SER B O 1
ATOM 1581 N N . TYR B 1 17 ? -2.744 -18.938 -24.344 1 93.44 17 TYR B N 1
ATOM 1582 C CA . TYR B 1 17 ? -2.916 -17.656 -25.016 1 93.44 17 TYR B CA 1
ATOM 1583 C C . TYR B 1 17 ? -3.613 -16.656 -24.109 1 93.44 17 TYR B C 1
ATOM 1585 O O . TYR B 1 17 ? -4.262 -17.031 -23.141 1 93.44 17 TYR B O 1
ATOM 1593 N N . PRO B 1 18 ? -3.482 -15.375 -24.469 1 90.5 18 PRO B N 1
ATOM 1594 C CA . PRO B 1 18 ? -3.916 -14.312 -23.562 1 90.5 18 PRO B CA 1
ATOM 1595 C C . PRO B 1 18 ? -5.383 -14.438 -23.156 1 90.5 18 PRO B C 1
ATOM 1597 O O . PRO B 1 18 ? -5.715 -14.32 -21.969 1 90.5 18 PRO B O 1
ATOM 1600 N N . TYR B 1 19 ? -6.168 -14.695 -24.016 1 87.81 19 TYR B N 1
ATOM 1601 C CA . TYR B 1 19 ? -7.594 -14.758 -23.719 1 87.81 19 TYR B CA 1
ATOM 1602 C C . TYR B 1 19 ? -7.906 -15.875 -22.734 1 87.81 19 TYR B C 1
ATOM 1604 O O . TYR B 1 19 ? -8.742 -15.719 -21.859 1 87.81 19 TYR B O 1
ATOM 1612 N N . LYS B 1 20 ? -7.391 -16.969 -22.859 1 89.5 20 LYS B N 1
ATOM 1613 C CA . LYS B 1 20 ? -7.594 -18.094 -21.953 1 89.5 20 LYS B CA 1
ATOM 1614 C C . LYS B 1 20 ? -7.137 -17.734 -20.531 1 89.5 20 LYS B C 1
ATOM 1616 O O . LYS B 1 20 ? -7.844 -18 -19.562 1 89.5 20 LYS B O 1
ATOM 1621 N N . LEU B 1 21 ? -6.004 -17.125 -20.453 1 89.62 21 LEU B N 1
ATOM 1622 C CA . LEU B 1 21 ? -5.488 -16.734 -19.141 1 89.62 21 LEU B CA 1
ATOM 1623 C C . LEU B 1 21 ? -6.344 -15.641 -18.516 1 89.62 21 LEU B C 1
ATOM 1625 O O . LEU B 1 21 ? -6.523 -15.602 -17.297 1 89.62 21 LEU B O 1
ATOM 1629 N N . LYS B 1 22 ? -6.832 -14.719 -19.312 1 84.62 22 LYS B N 1
ATOM 1630 C CA . LYS B 1 22 ? -7.738 -13.672 -18.844 1 84.62 22 LYS B CA 1
ATOM 1631 C C . LYS B 1 22 ? -8.992 -14.281 -18.203 1 84.62 22 LYS B C 1
ATOM 1633 O O . LYS B 1 22 ? -9.422 -13.852 -17.141 1 84.62 22 LYS B O 1
ATOM 1638 N N . LYS B 1 23 ? -9.531 -15.25 -18.828 1 81.88 23 LYS B N 1
ATOM 1639 C CA . LYS B 1 23 ? -10.727 -15.93 -18.328 1 81.88 23 LYS B CA 1
ATOM 1640 C C . LYS B 1 23 ? -10.438 -16.656 -17.016 1 81.88 23 LYS B C 1
ATOM 1642 O O . LYS B 1 23 ? -11.266 -16.672 -16.109 1 81.88 23 LYS B O 1
ATOM 1647 N N . GLU B 1 24 ? -9.273 -17.188 -16.984 1 81.25 24 GLU B N 1
ATOM 1648 C CA . GLU B 1 24 ? -8.883 -17.922 -15.781 1 81.25 24 GLU B CA 1
ATOM 1649 C C . GLU B 1 24 ? -8.695 -16.969 -14.602 1 81.25 24 GLU B C 1
ATOM 1651 O O . GLU B 1 24 ? -8.906 -17.359 -13.445 1 81.25 24 GLU B O 1
ATOM 1656 N N . LEU B 1 25 ? -8.172 -15.805 -14.898 1 77.31 25 LEU B N 1
ATOM 1657 C CA . LEU B 1 25 ? -7.984 -14.812 -13.852 1 77.31 25 LEU B CA 1
ATOM 1658 C C . LEU B 1 25 ? -9.32 -14.367 -13.281 1 77.31 25 LEU B C 1
ATOM 1660 O O . LEU B 1 25 ? -9.414 -14.023 -12.094 1 77.31 25 LEU B O 1
ATOM 1664 N N . SER B 1 26 ? -10.234 -14.133 -14.125 1 66 26 SER B N 1
ATOM 1665 C CA . SER B 1 26 ? -11.555 -13.648 -13.734 1 66 26 SER B CA 1
ATOM 1666 C C . SER B 1 26 ? -12.328 -14.727 -12.977 1 66 26 SER B C 1
ATOM 1668 O O . SER B 1 26 ? -13.219 -14.414 -12.188 1 66 26 SER B O 1
ATOM 1670 N N . GLU B 1 27 ? -12.078 -15.844 -13.367 1 59.56 27 GLU B N 1
ATOM 1671 C CA . GLU B 1 27 ? -12.836 -16.922 -12.742 1 59.56 27 GLU B CA 1
ATOM 1672 C C . GLU B 1 27 ? -12.156 -17.406 -11.461 1 59.56 27 GLU B C 1
ATOM 1674 O O . GLU B 1 27 ? -10.93 -17.359 -11.359 1 59.56 27 GLU B O 1
ATOM 1679 N N . PRO B 1 28 ? -12.875 -17.922 -10.586 1 50.69 28 PRO B N 1
ATOM 1680 C CA . PRO B 1 28 ? -13.648 -17.766 -9.352 1 50.69 28 PRO B CA 1
ATOM 1681 C C . PRO B 1 28 ? -13 -16.797 -8.367 1 50.69 28 PRO B C 1
ATOM 1683 O O . PRO B 1 28 ? -13.688 -16.219 -7.523 1 50.69 28 PRO B O 1
ATOM 1686 N N . ILE B 1 29 ? -11.648 -16.953 -8.211 1 53.06 29 ILE B N 1
ATOM 1687 C CA . ILE B 1 29 ? -11.047 -16.094 -7.18 1 53.06 29 ILE B CA 1
ATOM 1688 C C . ILE B 1 29 ? -10.547 -14.805 -7.812 1 53.06 29 ILE B C 1
ATOM 1690 O O . ILE B 1 29 ? -9.703 -14.828 -8.711 1 53.06 29 ILE B O 1
ATOM 1694 N N . PRO B 1 30 ? -11.422 -13.789 -7.66 1 51.94 30 PRO B N 1
ATOM 1695 C CA . PRO B 1 30 ? -10.984 -12.523 -8.258 1 51.94 30 PRO B CA 1
ATOM 1696 C C . PRO B 1 30 ? -9.586 -12.102 -7.797 1 51.94 30 PRO B C 1
ATOM 1698 O O . PRO B 1 30 ? -9.453 -11.18 -6.992 1 51.94 30 PRO B O 1
ATOM 1701 N N . PHE B 1 31 ? -8.672 -13.047 -8.086 1 52.19 31 PHE B N 1
ATOM 1702 C CA . PHE B 1 31 ? -7.27 -12.734 -7.82 1 52.19 31 PHE B CA 1
ATOM 1703 C C . PHE B 1 31 ? -6.902 -11.367 -8.375 1 52.19 31 PHE B C 1
ATOM 1705 O O . PHE B 1 31 ? -5.938 -10.742 -7.918 1 52.19 31 PHE B O 1
ATOM 1712 N N . ASP B 1 32 ? -7.68 -11.008 -9.367 1 51.88 32 ASP B N 1
ATOM 1713 C CA . ASP B 1 32 ? -7.422 -9.688 -9.93 1 51.88 32 ASP B CA 1
ATOM 1714 C C . ASP B 1 32 ? -7.379 -8.617 -8.836 1 51.88 32 ASP B C 1
ATOM 1716 O O . ASP B 1 32 ? -6.527 -7.73 -8.867 1 51.88 32 ASP B O 1
ATOM 1720 N N . LYS B 1 33 ? -8.242 -8.828 -7.949 1 56.06 33 LYS B N 1
ATOM 1721 C CA . LYS B 1 33 ? -8.312 -7.812 -6.902 1 56.06 33 LYS B CA 1
ATOM 1722 C C . LYS B 1 33 ? -7.25 -8.055 -5.832 1 56.06 33 LYS B C 1
ATOM 1724 O O . LYS B 1 33 ? -6.68 -7.102 -5.293 1 56.06 33 LYS B O 1
ATOM 1729 N N . LEU B 1 34 ? -6.996 -9.328 -5.66 1 56.09 34 LEU B N 1
ATOM 1730 C CA . LEU B 1 34 ? -6.109 -9.656 -4.551 1 56.09 34 LEU B CA 1
ATOM 1731 C C . LEU B 1 34 ? -4.648 -9.562 -4.973 1 56.09 34 LEU B C 1
ATOM 1733 O O . LEU B 1 34 ? -3.807 -9.078 -4.215 1 56.09 34 LEU B O 1
ATOM 1737 N N . ALA B 1 35 ? -4.414 -10.008 -6.262 1 59.03 35 ALA B N 1
ATOM 1738 C CA . ALA B 1 35 ? -3.02 -10.07 -6.688 1 59.03 35 ALA B CA 1
ATOM 1739 C C . ALA B 1 35 ? -2.684 -8.938 -7.645 1 59.03 35 ALA B C 1
ATOM 1741 O O . ALA B 1 35 ? -1.605 -8.922 -8.25 1 59.03 35 ALA B O 1
ATOM 1742 N N . HIS B 1 36 ? -3.561 -7.895 -7.66 1 61.41 36 HIS B N 1
ATOM 1743 C CA . HIS B 1 36 ? -3.375 -6.77 -8.57 1 61.41 36 HIS B CA 1
ATOM 1744 C C . HIS B 1 36 ? -3.145 -7.246 -10 1 61.41 36 HIS B C 1
ATOM 1746 O O . HIS B 1 36 ? -2.312 -6.688 -10.711 1 61.41 36 HIS B O 1
ATOM 1752 N N . LEU B 1 37 ? -3.824 -8.336 -10.328 1 67.94 37 LEU B N 1
ATOM 1753 C CA . LEU B 1 37 ? -3.691 -8.852 -11.688 1 67.94 37 LEU B CA 1
ATOM 1754 C C . LEU B 1 37 ? -4.742 -8.242 -12.609 1 67.94 37 LEU B C 1
ATOM 1756 O O . LEU B 1 37 ? -5.934 -8.523 -12.477 1 67.94 37 LEU B O 1
ATOM 1760 N N . THR B 1 38 ? -4.43 -7.023 -13.031 1 61.22 38 THR B N 1
ATOM 1761 C CA . THR B 1 38 ? -5.398 -6.355 -13.891 1 61.22 38 THR B CA 1
ATOM 1762 C C . THR B 1 38 ? -5.371 -6.957 -15.297 1 61.22 38 THR B C 1
ATOM 1764 O O . THR B 1 38 ? -4.297 -7.207 -15.852 1 61.22 38 THR B O 1
ATOM 1767 N N . GLU B 1 39 ? -6.48 -7.492 -15.641 1 64.75 39 GLU B N 1
ATOM 1768 C CA . GLU B 1 39 ? -6.703 -8.125 -16.938 1 64.75 39 GLU B CA 1
ATOM 1769 C C . GLU B 1 39 ? -6.203 -7.242 -18.078 1 64.75 39 GLU B C 1
ATOM 1771 O O . GLU B 1 39 ? -5.621 -7.738 -19.031 1 64.75 39 GLU B O 1
ATOM 1776 N N . SER B 1 40 ? -6.355 -6.004 -17.891 1 62.22 40 SER B N 1
ATOM 1777 C CA . SER B 1 40 ? -6.172 -5.102 -19.016 1 62.22 40 SER B CA 1
ATOM 1778 C C . SER B 1 40 ? -4.711 -5.062 -19.469 1 62.22 40 SER B C 1
ATOM 1780 O O . SER B 1 40 ? -4.402 -4.613 -20.562 1 62.22 40 SER B O 1
ATOM 1782 N N . LYS B 1 41 ? -3.928 -5.926 -18.719 1 77.31 41 LYS B N 1
ATOM 1783 C CA . LYS B 1 41 ? -2.514 -5.789 -19.062 1 77.31 41 LYS B CA 1
ATOM 1784 C C . LYS B 1 41 ? -1.938 -7.105 -19.578 1 77.31 41 LYS B C 1
ATOM 1786 O O . LYS B 1 41 ? -0.737 -7.203 -19.828 1 77.31 41 LYS B O 1
ATOM 1791 N N . LEU B 1 42 ? -2.74 -8.016 -19.828 1 85.62 42 LEU B N 1
ATOM 1792 C CA . LEU B 1 42 ? -2.242 -9.336 -20.188 1 85.62 42 LEU B CA 1
ATOM 1793 C C . LEU B 1 42 ? -1.614 -9.328 -21.578 1 85.62 42 LEU B C 1
ATOM 1795 O O . LEU B 1 42 ? -0.505 -9.836 -21.766 1 85.62 42 LEU B O 1
ATOM 1799 N N . TYR B 1 43 ? -2.273 -8.75 -22.516 1 87.38 43 TYR B N 1
ATOM 1800 C CA . TYR B 1 43 ? -1.784 -8.734 -23.891 1 87.38 43 TYR B CA 1
ATOM 1801 C C . TYR B 1 43 ? -0.463 -7.98 -24 1 87.38 43 TYR B C 1
ATOM 1803 O O . TYR B 1 43 ? 0.456 -8.422 -24.688 1 87.38 43 TYR B O 1
ATOM 1811 N N . TYR B 1 44 ? -0.448 -6.945 -23.344 1 91.44 44 TYR B N 1
ATOM 1812 C CA . TYR B 1 44 ? 0.781 -6.164 -23.297 1 91.44 44 TYR B CA 1
ATOM 1813 C C . TYR B 1 44 ? 1.939 -6.996 -22.766 1 91.44 44 TYR B C 1
ATOM 1815 O O . TYR B 1 44 ? 3.041 -6.965 -23.328 1 91.44 44 TYR B O 1
ATOM 1823 N N . HIS B 1 45 ? 1.688 -7.73 -21.797 1 93.75 45 HIS B N 1
ATOM 1824 C CA . HIS B 1 45 ? 2.77 -8.477 -21.156 1 93.75 45 HIS B CA 1
ATOM 1825 C C . HIS B 1 45 ? 3.156 -9.695 -21.984 1 93.75 45 HIS B C 1
ATOM 1827 O O . HIS B 1 45 ? 4.32 -10.102 -21.984 1 93.75 45 HIS B O 1
ATOM 1833 N N . PHE B 1 46 ? 2.23 -10.227 -22.688 1 95.06 46 PHE B N 1
ATOM 1834 C CA . PHE B 1 46 ? 2.598 -11.266 -23.641 1 95.06 46 PHE B CA 1
ATOM 1835 C C . PHE B 1 46 ? 3.574 -10.734 -24.688 1 95.06 46 PHE B C 1
ATOM 1837 O O . PHE B 1 46 ? 4.578 -11.383 -24.984 1 95.06 46 PHE B O 1
ATOM 1844 N N . GLU B 1 47 ? 3.238 -9.578 -25.203 1 94.44 47 GLU B N 1
ATOM 1845 C CA . GLU B 1 47 ? 4.117 -8.953 -26.188 1 94.44 47 GLU B CA 1
ATOM 1846 C C . GLU B 1 47 ? 5.488 -8.648 -25.594 1 94.44 47 GLU B C 1
ATOM 1848 O O . GLU B 1 47 ? 6.516 -8.938 -26.203 1 94.44 47 GLU B O 1
ATOM 1853 N N . SER B 1 48 ? 5.469 -8.102 -24.469 1 96.25 48 SER B N 1
ATOM 1854 C CA . SER B 1 48 ? 6.711 -7.754 -23.781 1 96.25 48 SER B CA 1
ATOM 1855 C C . SER B 1 48 ? 7.57 -8.984 -23.547 1 96.25 48 SER B C 1
ATOM 1857 O O . SER B 1 48 ? 8.773 -8.977 -23.812 1 96.25 48 SER B O 1
ATOM 1859 N N . LEU B 1 49 ? 6.977 -10.062 -23.047 1 97.81 49 LEU B N 1
ATOM 1860 C CA . LEU B 1 49 ? 7.691 -11.297 -22.75 1 97.81 49 LEU B CA 1
ATOM 1861 C C . LEU B 1 49 ? 8.242 -11.922 -24.031 1 97.81 49 LEU B C 1
ATOM 1863 O O . LEU B 1 49 ? 9.32 -12.516 -24.031 1 97.81 49 LEU B O 1
ATOM 1867 N N . THR B 1 50 ? 7.504 -11.805 -25.078 1 97.69 50 THR B N 1
ATOM 1868 C CA . THR B 1 50 ? 7.969 -12.289 -26.375 1 97.69 50 THR B CA 1
ATOM 1869 C C . THR B 1 50 ? 9.203 -11.516 -26.828 1 97.69 50 THR B C 1
ATOM 1871 O O . THR B 1 50 ? 10.188 -12.109 -27.266 1 97.69 50 THR B O 1
ATOM 1874 N N . LYS B 1 51 ? 9.078 -10.188 -26.688 1 97.75 51 LYS B N 1
ATOM 1875 C CA . LYS B 1 51 ? 10.195 -9.336 -27.078 1 97.75 51 LYS B CA 1
ATOM 1876 C C . LYS B 1 51 ? 11.445 -9.656 -26.25 1 97.75 51 LYS B C 1
ATOM 1878 O O . LYS B 1 51 ? 12.562 -9.562 -26.766 1 97.75 51 LYS B O 1
ATOM 1883 N N . GLN B 1 52 ? 11.242 -10.086 -25.062 1 97.5 52 GLN B N 1
ATOM 1884 C CA . GLN B 1 52 ? 12.344 -10.43 -24.172 1 97.5 52 GLN B CA 1
ATOM 1885 C C . GLN B 1 52 ? 12.859 -11.836 -24.438 1 97.5 52 GLN B C 1
ATOM 1887 O O . GLN B 1 52 ? 13.852 -12.266 -23.844 1 97.5 52 GLN B O 1
ATOM 1892 N N . GLY B 1 53 ? 12.141 -12.555 -25.234 1 98.06 53 GLY B N 1
ATOM 1893 C CA . GLY B 1 53 ? 12.539 -13.906 -25.594 1 98.06 53 GLY B CA 1
ATOM 1894 C C . GLY B 1 53 ? 12.164 -14.93 -24.531 1 98.06 53 GLY B C 1
ATOM 1895 O O . GLY B 1 53 ? 12.742 -16.016 -24.484 1 98.06 53 GLY B O 1
ATOM 1896 N N . LEU B 1 54 ? 11.227 -14.617 -23.625 1 98.56 54 LEU B N 1
ATOM 1897 C CA . LEU B 1 54 ? 10.875 -15.508 -22.516 1 98.56 54 LEU B CA 1
ATOM 1898 C C . LEU B 1 54 ? 9.734 -16.438 -22.906 1 98.56 54 LEU B C 1
ATOM 1900 O O . LEU B 1 54 ? 9.523 -17.469 -22.281 1 98.56 54 LEU B O 1
ATOM 1904 N N . ILE B 1 55 ? 8.969 -15.984 -23.875 1 98.62 55 ILE B N 1
ATOM 1905 C CA . ILE B 1 55 ? 7.949 -16.844 -24.484 1 98.62 55 ILE B CA 1
ATOM 1906 C C . ILE B 1 55 ? 7.992 -16.688 -26 1 98.62 55 ILE B C 1
ATOM 1908 O O . ILE B 1 55 ? 8.648 -15.781 -26.516 1 98.62 55 ILE B O 1
ATOM 1912 N N . GLU B 1 56 ? 7.355 -17.656 -26.688 1 98.19 56 GLU B N 1
ATOM 1913 C CA . GLU B 1 56 ? 7.336 -17.609 -28.156 1 98.19 56 GLU B CA 1
ATOM 1914 C C . GLU B 1 56 ? 6.027 -18.172 -28.703 1 98.19 56 GLU B C 1
ATOM 1916 O O . GLU B 1 56 ? 5.43 -19.062 -28.109 1 98.19 56 GLU B O 1
ATOM 1921 N N . PRO B 1 57 ? 5.609 -17.531 -29.844 1 96.5 57 PRO B N 1
ATOM 1922 C CA . PRO B 1 57 ? 4.43 -18.125 -30.484 1 96.5 57 PRO B CA 1
ATOM 1923 C C . PRO B 1 57 ? 4.699 -19.5 -31.062 1 96.5 57 PRO B C 1
ATOM 1925 O O . PRO B 1 57 ? 5.77 -19.75 -31.625 1 96.5 57 PRO B O 1
ATOM 1928 N N . THR B 1 58 ? 3.787 -20.375 -30.828 1 94.56 58 THR B N 1
ATOM 1929 C CA . THR B 1 58 ? 4.008 -21.734 -31.312 1 94.56 58 THR B CA 1
ATOM 1930 C C . THR B 1 58 ? 2.967 -22.109 -32.375 1 94.56 58 THR B C 1
ATOM 1932 O O . THR B 1 58 ? 3.258 -22.875 -33.281 1 94.56 58 THR B O 1
ATOM 1935 N N . GLU B 1 59 ? 1.732 -21.734 -32.156 1 90.88 59 GLU B N 1
ATOM 1936 C CA . GLU B 1 59 ? 0.671 -22.125 -33.094 1 90.88 59 GLU B CA 1
ATOM 1937 C C . GLU B 1 59 ? -0.417 -21.062 -33.156 1 90.88 59 GLU B C 1
ATOM 1939 O O . GLU B 1 59 ? -0.521 -20.219 -32.281 1 90.88 59 GLU B O 1
ATOM 1944 N N . ILE B 1 60 ? -1.033 -21.031 -34.312 1 88.25 60 ILE B N 1
ATOM 1945 C CA . ILE B 1 60 ? -2.213 -20.188 -34.469 1 88.25 60 ILE B CA 1
ATOM 1946 C C . ILE B 1 60 ? -3.455 -21.062 -34.625 1 88.25 60 ILE B C 1
ATOM 1948 O O . ILE B 1 60 ? -3.498 -21.953 -35.469 1 88.25 60 ILE B O 1
ATOM 1952 N N . ILE B 1 61 ? -4.34 -20.906 -33.688 1 86.25 61 ILE B N 1
ATOM 1953 C CA . ILE B 1 61 ? -5.609 -21.625 -33.781 1 86.25 61 ILE B CA 1
ATOM 1954 C C . ILE B 1 61 ? -6.633 -20.766 -34.5 1 86.25 61 ILE B C 1
ATOM 1956 O O . ILE B 1 61 ? -6.992 -19.688 -34.031 1 86.25 61 ILE B O 1
ATOM 1960 N N . LYS B 1 62 ? -7.008 -21.297 -35.656 1 84.06 62 LYS B N 1
ATOM 1961 C CA . LYS B 1 62 ? -7.961 -20.562 -36.469 1 84.06 62 LYS B CA 1
ATOM 1962 C C . LYS B 1 62 ? -9.383 -20.734 -35.969 1 84.06 62 LYS B C 1
ATOM 1964 O O . LYS B 1 62 ? -9.797 -21.828 -35.594 1 84.06 62 LYS B O 1
ATOM 1969 N N . GLU B 1 63 ? -9.875 -19.609 -35.656 1 81.12 63 GLU B N 1
ATOM 1970 C CA . GLU B 1 63 ? -11.266 -19.609 -35.219 1 81.12 63 GLU B CA 1
ATOM 1971 C C . GLU B 1 63 ? -12.188 -19.047 -36.312 1 81.12 63 GLU B C 1
ATOM 1973 O O . GLU B 1 63 ? -11.789 -18.172 -37.062 1 81.12 63 GLU B O 1
ATOM 1978 N N . GLU B 1 64 ? -13.273 -19.703 -36.562 1 80.75 64 GLU B N 1
ATOM 1979 C CA . GLU B 1 64 ? -14.164 -19.328 -37.656 1 80.75 64 GLU B CA 1
ATOM 1980 C C . GLU B 1 64 ? -14.773 -17.953 -37.406 1 80.75 64 GLU B C 1
ATOM 1982 O O . GLU B 1 64 ? -14.789 -17.109 -38.312 1 80.75 64 GLU B O 1
ATOM 1987 N N . ASN B 1 65 ? -15.352 -17.641 -36.25 1 79.88 65 ASN B N 1
ATOM 1988 C CA . ASN B 1 65 ? -16.078 -16.406 -36 1 79.88 65 ASN B CA 1
ATOM 1989 C C . ASN B 1 65 ? -15.414 -15.57 -34.906 1 79.88 65 ASN B C 1
ATOM 1991 O O . ASN B 1 65 ? -16.047 -14.688 -34.312 1 79.88 65 ASN B O 1
ATOM 1995 N N . ARG B 1 66 ? -14.234 -15.914 -34.625 1 76.38 66 ARG B N 1
ATOM 1996 C CA . ARG B 1 66 ? -13.469 -15.156 -33.625 1 76.38 66 ARG B CA 1
ATOM 1997 C C . ARG B 1 66 ? -12.031 -14.969 -34.094 1 76.38 66 ARG B C 1
ATOM 1999 O O . ARG B 1 66 ? -11.555 -15.672 -34.969 1 76.38 66 ARG B O 1
ATOM 2006 N N . PRO B 1 67 ? -11.453 -13.867 -33.75 1 78.31 67 PRO B N 1
ATOM 2007 C CA . PRO B 1 67 ? -10.039 -13.688 -34.094 1 78.31 67 PRO B CA 1
ATOM 2008 C C . PRO B 1 67 ? -9.203 -14.93 -33.781 1 78.31 67 PRO B C 1
ATOM 2010 O O . PRO B 1 67 ? -9.461 -15.625 -32.781 1 78.31 67 PRO B O 1
ATOM 2013 N N . ASP B 1 68 ? -8.273 -15.195 -34.719 1 83.25 68 ASP B N 1
ATOM 2014 C CA . ASP B 1 68 ? -7.34 -16.297 -34.5 1 83.25 68 ASP B CA 1
ATOM 2015 C C . ASP B 1 68 ? -6.652 -16.172 -33.156 1 83.25 68 ASP B C 1
ATOM 2017 O O . ASP B 1 68 ? -6.457 -15.07 -32.656 1 83.25 68 ASP B O 1
ATOM 2021 N N . LYS B 1 69 ? -6.469 -17.25 -32.5 1 88.69 69 LYS B N 1
ATOM 2022 C CA . LYS B 1 69 ? -5.762 -17.297 -31.234 1 88.69 69 LYS B CA 1
ATOM 2023 C C . LYS B 1 69 ? -4.297 -17.688 -31.438 1 88.69 69 LYS B C 1
ATOM 2025 O O . LYS B 1 69 ? -3.996 -18.719 -32.031 1 88.69 69 LYS B O 1
ATOM 2030 N N . GLN B 1 70 ? -3.494 -16.828 -31.031 1 91.69 70 GLN B N 1
ATOM 2031 C CA . GLN B 1 70 ? -2.066 -17.125 -31.062 1 91.69 70 GLN B CA 1
ATOM 2032 C C . GLN B 1 70 ? -1.622 -17.797 -29.766 1 91.69 70 GLN B C 1
ATOM 2034 O O . GLN B 1 70 ? -1.705 -17.203 -28.688 1 91.69 70 GLN B O 1
ATOM 2039 N N . VAL B 1 71 ? -1.136 -19.062 -29.922 1 96.56 71 VAL B N 1
ATOM 2040 C CA . VAL B 1 71 ? -0.704 -19.828 -28.766 1 96.56 71 VAL B CA 1
ATOM 2041 C C . VAL B 1 71 ? 0.777 -19.578 -28.484 1 96.56 71 VAL B C 1
ATOM 2043 O O . VAL B 1 71 ? 1.584 -19.531 -29.422 1 96.56 71 VAL B O 1
ATOM 2046 N N . PHE B 1 72 ? 1.054 -19.422 -27.188 1 98.06 72 PHE B N 1
ATOM 2047 C CA . PHE B 1 72 ? 2.428 -19.156 -26.781 1 98.06 72 PHE B CA 1
ATOM 2048 C C . PHE B 1 72 ? 2.955 -20.266 -25.891 1 98.06 72 PHE B C 1
ATOM 2050 O O . PHE B 1 72 ? 2.191 -20.875 -25.125 1 98.06 72 PHE B O 1
ATOM 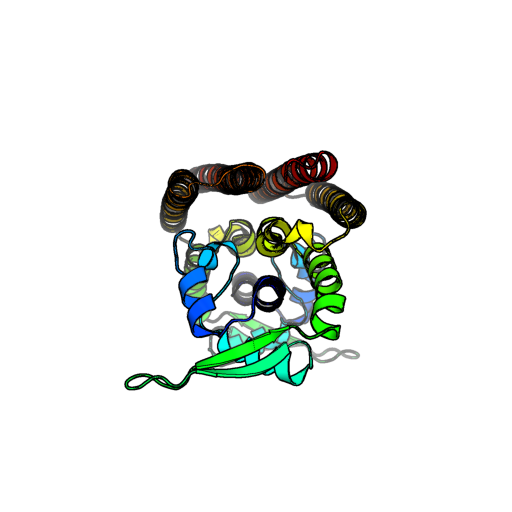2057 N N . ALA B 1 73 ? 4.262 -20.547 -26.016 1 98.25 73 ALA B N 1
ATOM 2058 C CA . ALA B 1 73 ? 4.98 -21.438 -25.109 1 98.25 73 ALA B CA 1
ATOM 2059 C C . ALA B 1 73 ? 6.129 -20.703 -24.422 1 98.25 73 ALA B C 1
ATOM 2061 O O . ALA B 1 73 ? 6.699 -19.766 -24.984 1 98.25 73 ALA B O 1
ATOM 2062 N N . ILE B 1 74 ? 6.387 -21.156 -23.234 1 98.44 74 ILE B N 1
ATOM 2063 C CA . ILE B 1 74 ? 7.539 -20.609 -22.516 1 98.44 74 ILE B CA 1
ATOM 2064 C C . ILE B 1 74 ? 8.828 -21.141 -23.141 1 98.44 74 ILE B C 1
ATOM 2066 O O . ILE B 1 74 ? 8.867 -22.297 -23.609 1 98.44 74 ILE B O 1
ATOM 2070 N N . THR B 1 75 ? 9.836 -20.312 -23.219 1 98.56 75 THR B N 1
ATOM 2071 C CA . THR B 1 75 ? 11.133 -20.734 -23.734 1 98.56 75 THR B CA 1
ATOM 2072 C C . THR B 1 75 ? 12 -21.281 -22.609 1 98.56 75 THR B C 1
ATOM 2074 O O . THR B 1 75 ? 11.633 -21.203 -21.438 1 98.56 75 THR B O 1
ATOM 2077 N N . GLU B 1 76 ? 13.188 -21.859 -22.984 1 98.19 76 GLU B N 1
ATOM 2078 C CA . GLU B 1 76 ? 14.156 -22.297 -21.984 1 98.19 76 GLU B CA 1
ATOM 2079 C C . GLU B 1 76 ? 14.625 -21.141 -21.125 1 98.19 76 GLU B C 1
ATOM 2081 O O . GLU B 1 76 ? 14.797 -21.281 -19.906 1 98.19 76 GLU B O 1
ATOM 2086 N N . GLN B 1 77 ? 14.742 -20.062 -21.75 1 98.38 77 GLN B N 1
ATOM 2087 C CA . GLN B 1 77 ? 15.141 -18.875 -21.031 1 98.38 77 GLN B CA 1
ATOM 2088 C C . GLN B 1 77 ? 14.047 -18.438 -20.047 1 98.38 77 GLN B C 1
ATOM 2090 O O . GLN B 1 77 ? 14.344 -18.031 -18.922 1 98.38 77 GLN B O 1
ATOM 2095 N N . GLY B 1 78 ? 12.828 -18.422 -20.469 1 98.5 78 GLY B N 1
ATOM 2096 C CA . GLY B 1 78 ? 11.711 -18.078 -19.609 1 98.5 78 GLY B CA 1
ATOM 2097 C C . GLY B 1 78 ? 11.609 -18.969 -18.391 1 98.5 78 GLY B C 1
ATOM 2098 O O . GLY B 1 78 ? 11.375 -18.5 -17.281 1 98.5 78 GLY B O 1
ATOM 2099 N N . LEU B 1 79 ? 11.836 -20.234 -18.641 1 97.88 79 LEU B N 1
ATOM 2100 C CA . LEU B 1 79 ? 11.789 -21.219 -17.562 1 97.88 79 LEU B CA 1
ATOM 2101 C C . LEU B 1 79 ? 12.906 -20.969 -16.562 1 97.88 79 LEU B C 1
ATOM 2103 O O . LEU B 1 79 ? 12.719 -21.109 -15.352 1 97.88 79 LEU B O 1
ATOM 2107 N N . ALA B 1 80 ? 14.016 -20.562 -17.078 1 97.75 80 ALA B N 1
ATOM 2108 C CA . ALA B 1 80 ? 15.18 -20.312 -16.234 1 97.75 80 ALA B CA 1
ATOM 2109 C C . ALA B 1 80 ? 15.016 -19.031 -15.422 1 97.75 80 ALA B C 1
ATOM 2111 O O . ALA B 1 80 ? 15.508 -18.938 -14.297 1 97.75 80 ALA B O 1
ATOM 2112 N N . LEU B 1 81 ? 14.312 -18.078 -15.922 1 98 81 LEU B N 1
ATOM 2113 C CA . LEU B 1 81 ? 14.219 -16.766 -15.297 1 98 81 LEU B CA 1
ATOM 2114 C C . LEU B 1 81 ? 13.023 -16.703 -14.352 1 98 81 LEU B C 1
ATOM 2116 O O . LEU B 1 81 ? 12.961 -15.828 -13.484 1 98 81 LEU B O 1
ATOM 2120 N N . LEU B 1 82 ? 12.133 -17.609 -14.508 1 98.38 82 LEU B N 1
ATOM 2121 C CA . LEU B 1 82 ? 10.914 -17.594 -13.711 1 98.38 82 LEU B CA 1
ATOM 2122 C C . LEU B 1 82 ? 11.234 -17.609 -12.219 1 98.38 82 LEU B C 1
ATOM 2124 O O . LEU B 1 82 ? 10.766 -16.75 -11.469 1 98.38 82 LEU B O 1
ATOM 2128 N N . PRO B 1 83 ? 12.148 -18.469 -11.758 1 98.44 83 PRO B N 1
ATOM 2129 C CA . PRO B 1 83 ? 12.477 -18.438 -10.328 1 98.44 83 PRO B CA 1
ATOM 2130 C C . PRO B 1 83 ? 13.094 -17.109 -9.891 1 98.44 83 PRO B C 1
ATOM 2132 O O . PRO B 1 83 ? 12.789 -16.609 -8.805 1 98.44 83 PRO B O 1
ATOM 2135 N N . GLN B 1 84 ? 13.852 -16.578 -10.734 1 98.25 84 GLN B N 1
ATOM 2136 C CA . GLN B 1 84 ? 14.5 -15.305 -10.398 1 98.25 84 GLN B CA 1
ATOM 2137 C C . GLN B 1 84 ? 13.469 -14.188 -10.25 1 98.25 84 GLN B C 1
ATOM 2139 O O . GLN B 1 84 ? 13.586 -13.344 -9.352 1 98.25 84 GLN B O 1
ATOM 2144 N N . LYS B 1 85 ? 12.547 -14.203 -11.125 1 98 85 LYS B N 1
ATOM 2145 C CA . LYS B 1 85 ? 11.484 -13.203 -11.039 1 98 85 LYS B CA 1
ATOM 2146 C C . LYS B 1 85 ? 10.68 -13.359 -9.758 1 98 85 LYS B C 1
ATOM 2148 O O . LYS B 1 85 ? 10.289 -12.375 -9.141 1 98 85 LYS B O 1
ATOM 2153 N N . ILE B 1 86 ? 10.469 -14.539 -9.352 1 97.94 86 ILE B N 1
ATOM 2154 C CA . ILE B 1 86 ? 9.719 -14.797 -8.133 1 97.94 86 ILE B CA 1
ATOM 2155 C C . ILE B 1 86 ? 10.523 -14.344 -6.922 1 97.94 86 ILE B C 1
ATOM 2157 O O . ILE B 1 86 ? 9.992 -13.688 -6.02 1 97.94 86 ILE B O 1
ATOM 2161 N N . TYR B 1 87 ? 11.836 -14.633 -6.91 1 98.62 87 TYR B N 1
ATOM 2162 C CA . TYR B 1 87 ? 12.688 -14.156 -5.82 1 98.62 87 TYR B CA 1
ATOM 2163 C C . TYR B 1 87 ? 12.656 -12.633 -5.738 1 98.62 87 TYR B C 1
ATOM 2165 O O . TYR B 1 87 ? 12.531 -12.07 -4.648 1 98.62 87 TYR B O 1
ATOM 2173 N N . GLN B 1 88 ? 12.75 -12.078 -6.852 1 98.06 88 GLN B N 1
ATOM 2174 C CA . GLN B 1 88 ? 12.758 -10.617 -6.898 1 98.06 88 GLN B CA 1
ATOM 2175 C C . GLN B 1 88 ? 11.438 -10.047 -6.375 1 98.06 88 GLN B C 1
ATOM 2177 O O . GLN B 1 88 ? 11.43 -9.031 -5.68 1 98.06 88 GLN B O 1
ATOM 2182 N N . LEU B 1 89 ? 10.391 -10.656 -6.742 1 96.75 89 LEU B N 1
ATOM 2183 C CA . LEU B 1 89 ? 9.086 -10.242 -6.246 1 96.75 89 LEU B CA 1
ATOM 2184 C C . LEU B 1 89 ? 9.055 -10.242 -4.723 1 96.75 89 LEU B C 1
ATOM 2186 O O . LEU B 1 89 ? 8.609 -9.273 -4.102 1 96.75 89 LEU B O 1
ATOM 2190 N N . PHE B 1 90 ? 9.516 -11.281 -4.117 1 98 90 PHE B N 1
ATOM 2191 C CA . PHE B 1 90 ? 9.547 -11.375 -2.662 1 98 90 PHE B CA 1
ATOM 2192 C C . PHE B 1 90 ? 10.461 -10.312 -2.068 1 98 90 PHE B C 1
ATOM 2194 O O . PHE B 1 90 ? 10.125 -9.688 -1.058 1 98 90 PHE B O 1
ATOM 2201 N N . GLU B 1 91 ? 11.539 -10.102 -2.703 1 97.94 91 GLU B N 1
ATOM 2202 C CA . GLU B 1 91 ? 12.516 -9.133 -2.205 1 97.94 91 GLU B CA 1
ATOM 2203 C C . GLU B 1 91 ? 11.961 -7.715 -2.252 1 97.94 91 GLU B C 1
ATOM 2205 O O . GLU B 1 91 ? 12.188 -6.922 -1.333 1 97.94 91 GLU B O 1
ATOM 2210 N N . LYS B 1 92 ? 11.297 -7.484 -3.268 1 96.69 92 LYS B N 1
ATOM 2211 C CA . LYS B 1 92 ? 10.867 -6.105 -3.504 1 96.69 92 LYS B CA 1
ATOM 2212 C C . LYS B 1 92 ? 9.516 -5.832 -2.857 1 96.69 92 LYS B C 1
ATOM 2214 O O . LYS B 1 92 ? 9.117 -4.672 -2.711 1 96.69 92 LYS B O 1
ATOM 2219 N N . ALA B 1 93 ? 8.82 -6.883 -2.41 1 94.44 93 ALA B N 1
ATOM 2220 C CA . ALA B 1 93 ? 7.48 -6.73 -1.853 1 94.44 93 ALA B CA 1
ATOM 2221 C C . ALA B 1 93 ? 7.516 -5.91 -0.565 1 94.44 93 ALA B C 1
ATOM 2223 O O . ALA B 1 93 ? 8.398 -6.094 0.271 1 94.44 93 ALA B O 1
ATOM 2224 N N . ASP B 1 94 ? 6.484 -5.035 -0.465 1 90.31 94 ASP B N 1
ATOM 2225 C CA . ASP B 1 94 ? 6.391 -4.223 0.743 1 90.31 94 ASP B CA 1
ATOM 2226 C C . ASP B 1 94 ? 5.609 -4.949 1.835 1 90.31 94 ASP B C 1
ATOM 2228 O O . ASP B 1 94 ? 5.742 -4.633 3.018 1 90.31 94 ASP B O 1
ATOM 2232 N N . SER B 1 95 ? 4.75 -5.773 1.396 1 93.19 95 SER B N 1
ATOM 2233 C CA . SER B 1 95 ? 3.914 -6.566 2.295 1 93.19 95 SER B CA 1
ATOM 2234 C C . SER B 1 95 ? 3.654 -7.957 1.725 1 93.19 95 SER B C 1
ATOM 2236 O O . SER B 1 95 ? 3.975 -8.227 0.565 1 93.19 95 SER B O 1
ATOM 2238 N N . LEU B 1 96 ? 3.088 -8.758 2.553 1 94.5 96 LEU B N 1
ATOM 2239 C CA . LEU B 1 96 ? 2.777 -10.117 2.133 1 94.5 96 LEU B CA 1
ATOM 2240 C C . LEU B 1 96 ? 1.739 -10.117 1.016 1 94.5 96 LEU B C 1
ATOM 2242 O O . LEU B 1 96 ? 1.77 -10.984 0.137 1 94.5 96 LEU B O 1
ATOM 2246 N N . SER B 1 97 ? 0.874 -9.125 1.037 1 91.44 97 SER B N 1
ATOM 2247 C CA . SER B 1 97 ? -0.158 -9.047 0.008 1 91.44 97 SER B CA 1
ATOM 2248 C C . SER B 1 97 ? 0.455 -8.945 -1.384 1 91.44 97 SER B C 1
ATOM 2250 O O . SER B 1 97 ? -0.118 -9.445 -2.357 1 91.44 97 SER B O 1
ATOM 2252 N N . ASP B 1 98 ? 1.636 -8.438 -1.437 1 91.19 98 ASP B N 1
ATOM 2253 C CA . ASP B 1 98 ? 2.314 -8.219 -2.711 1 91.19 98 ASP B CA 1
ATOM 2254 C C . ASP B 1 98 ? 2.977 -9.508 -3.207 1 91.19 98 ASP B C 1
ATOM 2256 O O . ASP B 1 98 ? 3.467 -9.562 -4.336 1 91.19 98 ASP B O 1
ATOM 2260 N N . THR B 1 99 ? 2.934 -10.508 -2.428 1 93.81 99 THR B N 1
ATOM 2261 C CA . THR B 1 99 ? 3.701 -11.703 -2.77 1 93.81 99 THR B CA 1
ATOM 2262 C C . THR B 1 99 ? 2.775 -12.836 -3.191 1 93.81 99 THR B C 1
ATOM 2264 O O . THR B 1 99 ? 3.225 -13.969 -3.404 1 93.81 99 THR B O 1
ATOM 2267 N N . ILE B 1 100 ? 1.576 -12.625 -3.375 1 90.31 100 ILE B N 1
ATOM 2268 C CA . ILE B 1 100 ? 0.564 -13.656 -3.537 1 90.31 100 ILE B CA 1
ATOM 2269 C C . ILE B 1 100 ? 0.883 -14.5 -4.77 1 90.31 100 ILE B C 1
ATOM 2271 O O . ILE B 1 100 ? 0.9 -15.734 -4.703 1 90.31 100 ILE B O 1
ATOM 2275 N N . VAL B 1 101 ? 1.225 -13.883 -5.828 1 90.94 101 VAL B N 1
ATOM 2276 C CA . VAL B 1 101 ? 1.498 -14.633 -7.051 1 90.94 101 VAL B CA 1
ATOM 2277 C C . VAL B 1 101 ? 2.73 -15.516 -6.855 1 90.94 101 VAL B C 1
ATOM 2279 O O . VAL B 1 101 ? 2.789 -16.641 -7.363 1 90.94 101 VAL B O 1
ATOM 2282 N N . GLY B 1 102 ? 3.654 -14.984 -6.113 1 93.56 102 GLY B N 1
ATOM 2283 C CA . GLY B 1 102 ? 4.824 -15.789 -5.793 1 93.56 102 GLY B CA 1
ATOM 2284 C C . GLY B 1 102 ? 4.508 -16.969 -4.902 1 93.56 102 GLY B C 1
ATOM 2285 O O . GLY B 1 102 ? 5.031 -18.078 -5.117 1 93.56 102 GLY B O 1
ATOM 2286 N N . LEU B 1 103 ? 3.662 -16.75 -3.977 1 92.5 103 LEU B N 1
ATOM 2287 C CA . LEU B 1 103 ? 3.256 -17.812 -3.066 1 92.5 103 LEU B CA 1
ATOM 2288 C C . LEU B 1 103 ? 2.559 -18.938 -3.822 1 92.5 103 LEU B C 1
ATOM 2290 O O . LEU B 1 103 ? 2.768 -20.109 -3.525 1 92.5 103 LEU B O 1
ATOM 2294 N N . MET B 1 104 ? 1.862 -18.594 -4.816 1 89 104 MET B N 1
ATOM 2295 C CA . MET B 1 104 ? 1.11 -19.562 -5.602 1 89 104 MET B CA 1
ATOM 2296 C C . MET B 1 104 ? 2.039 -20.359 -6.508 1 89 104 MET B C 1
ATOM 2298 O O . MET B 1 104 ? 1.636 -21.375 -7.074 1 89 104 MET B O 1
ATOM 2302 N N . ASN B 1 105 ? 3.277 -19.922 -6.598 1 93.56 105 ASN B N 1
ATOM 2303 C CA . ASN B 1 105 ? 4.211 -20.547 -7.527 1 93.56 105 ASN B CA 1
ATOM 2304 C C . ASN B 1 105 ? 5.496 -20.969 -6.824 1 93.56 105 ASN B C 1
ATOM 2306 O O . ASN B 1 105 ? 6.578 -20.922 -7.418 1 93.56 105 ASN B O 1
ATOM 2310 N N . LEU B 1 106 ? 5.352 -21.391 -5.629 1 95.31 106 LEU B N 1
ATOM 2311 C CA . LEU B 1 106 ? 6.492 -21.812 -4.824 1 95.31 106 LEU B CA 1
ATOM 2312 C C . LEU B 1 106 ? 7.145 -23.062 -5.414 1 95.31 106 LEU B C 1
ATOM 2314 O O . LEU B 1 106 ? 8.305 -23.359 -5.129 1 95.31 106 LEU B O 1
ATOM 2318 N N . ASP B 1 107 ? 6.453 -23.781 -6.277 1 94.56 107 ASP B N 1
ATOM 2319 C CA . ASP B 1 107 ? 6.977 -25 -6.883 1 94.56 107 ASP B CA 1
ATOM 2320 C C . ASP B 1 107 ? 8.125 -24.688 -7.84 1 94.56 107 ASP B C 1
ATOM 2322 O O . ASP B 1 107 ? 8.906 -25.578 -8.188 1 94.56 107 ASP B O 1
ATOM 2326 N N . PHE B 1 108 ? 8.289 -23.516 -8.195 1 97.06 108 PHE B N 1
ATOM 2327 C CA . PHE B 1 108 ? 9.281 -23.141 -9.195 1 97.06 108 PHE B CA 1
ATOM 2328 C C . PHE B 1 108 ? 10.539 -22.609 -8.539 1 97.06 108 PHE B C 1
ATOM 2330 O O . PHE B 1 108 ? 11.508 -22.25 -9.219 1 97.06 108 PHE B O 1
ATOM 2337 N N . VAL B 1 109 ? 10.523 -22.547 -7.188 1 97.81 109 VAL B N 1
ATOM 2338 C CA . VAL B 1 109 ? 11.656 -21.891 -6.535 1 97.81 109 VAL B CA 1
ATOM 2339 C C . VAL B 1 109 ? 12.219 -22.797 -5.445 1 97.81 109 VAL B C 1
ATOM 2341 O O . VAL B 1 109 ? 11.609 -23.812 -5.098 1 97.81 109 VAL B O 1
ATOM 2344 N N . ASP B 1 110 ? 13.43 -22.438 -5.039 1 97.94 110 ASP B N 1
ATOM 2345 C CA . ASP B 1 110 ? 14.039 -23.047 -3.857 1 97.94 110 ASP B CA 1
ATOM 2346 C C . ASP B 1 110 ? 13.422 -22.484 -2.578 1 97.94 110 ASP B C 1
ATOM 2348 O O . ASP B 1 110 ? 13.57 -21.297 -2.273 1 97.94 110 ASP B O 1
ATOM 2352 N N . ARG B 1 111 ? 12.797 -23.375 -1.815 1 97.62 111 ARG B N 1
ATOM 2353 C CA . ARG B 1 111 ? 12.086 -22.969 -0.609 1 97.62 111 ARG B CA 1
ATOM 2354 C C . ARG B 1 111 ? 13.039 -22.359 0.417 1 97.62 111 ARG B C 1
ATOM 2356 O O . ARG B 1 111 ? 12.68 -21.438 1.15 1 97.62 111 ARG B O 1
ATOM 2363 N N . ALA B 1 112 ? 14.203 -22.859 0.443 1 98.31 112 ALA B N 1
ATOM 2364 C CA . ALA B 1 112 ? 15.195 -22.328 1.381 1 98.31 112 ALA B CA 1
ATOM 2365 C C . ALA B 1 112 ? 15.508 -20.859 1.084 1 98.31 112 ALA B C 1
ATOM 2367 O O . ALA B 1 112 ? 15.695 -20.062 2.004 1 98.31 112 ALA B O 1
ATOM 2368 N N . LYS B 1 113 ? 15.562 -20.594 -0.138 1 98.62 113 LYS B N 1
ATOM 2369 C CA . LYS B 1 113 ? 15.836 -19.203 -0.514 1 98.62 113 LYS B CA 1
ATOM 2370 C C . LYS B 1 113 ? 14.656 -18.297 -0.182 1 98.62 113 LYS B C 1
ATOM 2372 O O . LYS B 1 113 ? 14.844 -17.172 0.283 1 98.62 113 LYS B O 1
ATOM 2377 N N . ILE B 1 114 ? 13.539 -18.75 -0.373 1 98.69 114 ILE B N 1
ATOM 2378 C CA . ILE B 1 114 ? 12.336 -18 -0.014 1 98.69 114 ILE B CA 1
ATOM 2379 C C . ILE B 1 114 ? 12.328 -17.719 1.486 1 98.69 114 ILE B C 1
ATOM 2381 O O . ILE B 1 114 ? 12.062 -16.594 1.914 1 98.69 114 ILE B O 1
ATOM 2385 N N . ILE B 1 115 ? 12.633 -18.703 2.258 1 98.75 115 ILE B N 1
ATOM 2386 C CA . ILE B 1 115 ? 12.672 -18.547 3.709 1 98.75 115 ILE B CA 1
ATOM 2387 C C . ILE B 1 115 ? 13.703 -17.484 4.098 1 98.75 115 ILE B C 1
ATOM 2389 O O . ILE B 1 115 ? 13.43 -16.641 4.941 1 98.75 115 ILE B O 1
ATOM 2393 N N . MET B 1 116 ? 14.773 -17.547 3.418 1 98.75 116 MET B N 1
ATOM 2394 C CA . MET B 1 116 ? 15.82 -16.562 3.693 1 98.75 116 MET B CA 1
ATOM 2395 C C . MET B 1 116 ? 15.336 -15.148 3.406 1 98.75 116 MET B C 1
ATOM 2397 O O . MET B 1 116 ? 15.57 -14.234 4.199 1 98.75 116 MET B O 1
ATOM 2401 N N . ILE B 1 117 ? 14.695 -14.977 2.309 1 98.81 117 ILE B N 1
ATOM 2402 C CA . ILE B 1 117 ? 14.18 -13.672 1.931 1 98.81 117 ILE B CA 1
ATOM 2403 C C . ILE B 1 117 ? 13.148 -13.203 2.959 1 98.81 117 ILE B C 1
ATOM 2405 O O . ILE B 1 117 ? 13.172 -12.055 3.398 1 98.81 117 ILE B O 1
ATOM 2409 N N . LEU B 1 118 ? 12.289 -14.086 3.383 1 98.69 118 LEU B N 1
ATOM 2410 C CA . LEU B 1 118 ? 11.242 -13.758 4.348 1 98.69 118 LEU B CA 1
ATOM 2411 C C . LEU B 1 118 ? 11.852 -13.398 5.703 1 98.69 118 LEU B C 1
ATOM 2413 O O . LEU B 1 118 ? 11.367 -12.5 6.387 1 98.69 118 LEU B O 1
ATOM 2417 N N . GLU B 1 119 ? 12.875 -14.086 6.055 1 98.69 119 GLU B N 1
ATOM 2418 C CA . GLU B 1 119 ? 13.555 -13.789 7.316 1 98.69 119 GLU B CA 1
ATOM 2419 C C . GLU B 1 119 ? 14.172 -12.391 7.297 1 98.69 119 GLU B C 1
ATOM 2421 O O . GLU B 1 119 ? 14.133 -11.68 8.297 1 98.69 119 GLU B O 1
ATOM 2426 N N . GLU B 1 120 ? 14.711 -12.094 6.207 1 98.44 120 GLU B N 1
ATOM 2427 C CA . GLU B 1 120 ? 15.25 -10.75 6.062 1 98.44 120 GLU B CA 1
ATOM 2428 C C . GLU B 1 120 ? 14.156 -9.695 6.16 1 98.44 120 GLU B C 1
ATOM 2430 O O . GLU B 1 120 ? 14.344 -8.648 6.773 1 98.44 120 GLU B O 1
ATOM 2435 N N . LYS B 1 121 ? 13.055 -9.992 5.621 1 97.69 121 LYS B N 1
ATOM 2436 C CA . LYS B 1 121 ? 11.93 -9.07 5.691 1 97.69 121 LYS B CA 1
ATOM 2437 C C . LYS B 1 121 ? 11.438 -8.906 7.129 1 97.69 121 LYS B C 1
ATOM 2439 O O . LYS B 1 121 ? 11.062 -7.809 7.543 1 97.69 121 LYS B O 1
ATOM 2444 N N . LEU B 1 122 ? 11.422 -9.977 7.812 1 97.81 122 LEU B N 1
ATOM 2445 C CA . LEU B 1 122 ? 11.031 -9.938 9.219 1 97.81 122 LEU B CA 1
ATOM 2446 C C . LEU B 1 122 ? 11.961 -9.031 10.016 1 97.81 122 LEU B C 1
ATOM 2448 O O . LEU B 1 122 ? 11.508 -8.234 10.836 1 97.81 122 LEU B O 1
ATOM 2452 N N . LYS B 1 123 ? 13.219 -9.133 9.727 1 97.69 123 LYS B N 1
ATOM 2453 C CA . LYS B 1 123 ? 14.203 -8.297 10.398 1 97.69 123 LYS B CA 1
ATOM 2454 C C . LYS B 1 123 ? 13.992 -6.82 10.078 1 97.69 123 LYS B C 1
ATOM 2456 O O . LYS B 1 123 ? 14.078 -5.969 10.961 1 97.69 123 LYS B O 1
ATOM 2461 N N . LYS B 1 124 ? 13.719 -6.578 8.859 1 96.06 124 LYS B N 1
ATOM 2462 C CA . LYS B 1 124 ? 13.469 -5.199 8.445 1 96.06 124 LYS B CA 1
ATOM 2463 C C . LYS B 1 124 ? 12.234 -4.633 9.141 1 96.06 124 LYS B C 1
ATOM 2465 O O . LYS B 1 124 ? 12.219 -3.467 9.539 1 96.06 124 LYS B O 1
ATOM 2470 N N . LEU B 1 125 ? 11.234 -5.465 9.266 1 95.31 125 LEU B N 1
ATOM 2471 C CA . LEU B 1 125 ? 10.008 -5.047 9.938 1 95.31 125 LEU B CA 1
ATOM 2472 C C . LEU B 1 125 ? 10.273 -4.707 11.398 1 95.31 125 LEU B C 1
ATOM 2474 O O . LEU B 1 125 ? 9.734 -3.73 11.922 1 95.31 125 LEU B O 1
ATOM 2478 N N . GLU B 1 126 ? 11.086 -5.477 12.008 1 95.12 126 GLU B N 1
ATOM 2479 C CA . GLU B 1 126 ? 11.453 -5.223 13.398 1 95.12 126 GLU B CA 1
ATOM 2480 C C . GLU B 1 126 ? 12.18 -3.887 13.547 1 95.12 126 GLU B C 1
ATOM 2482 O O . GLU B 1 126 ? 11.914 -3.133 14.484 1 95.12 126 GLU B O 1
ATOM 2487 N N . LYS B 1 127 ? 13.031 -3.633 12.648 1 94.44 127 LYS B N 1
ATOM 2488 C CA . LYS B 1 127 ? 13.742 -2.359 12.664 1 94.44 127 LYS B CA 1
ATOM 2489 C C . LYS B 1 127 ? 12.789 -1.188 12.469 1 94.44 127 LYS B C 1
ATOM 2491 O O . LYS B 1 127 ? 12.961 -0.128 13.07 1 94.44 127 LYS B O 1
ATOM 2496 N N . LYS B 1 128 ? 11.805 -1.42 11.617 1 91.06 128 LYS B N 1
ATOM 2497 C CA . LYS B 1 128 ? 10.805 -0.381 11.406 1 91.06 128 LYS B CA 1
ATOM 2498 C C . LYS B 1 128 ? 10.023 -0.094 12.688 1 91.06 128 LYS B C 1
ATOM 2500 O O . LYS B 1 128 ? 9.758 1.065 13.008 1 91.06 128 LYS B O 1
ATOM 2505 N N . ILE B 1 129 ? 9.68 -1.112 13.398 1 92.88 129 ILE B N 1
ATOM 2506 C CA . ILE B 1 129 ? 8.961 -0.973 14.656 1 92.88 129 ILE B CA 1
ATOM 2507 C C . ILE B 1 129 ? 9.805 -0.188 15.656 1 92.88 129 ILE B C 1
ATOM 2509 O O . ILE B 1 129 ? 9.32 0.742 16.297 1 92.88 129 ILE B O 1
ATOM 2513 N N . ASP B 1 130 ? 11.07 -0.513 15.727 1 91.56 130 ASP B N 1
ATOM 2514 C CA . ASP B 1 130 ? 11.992 0.188 16.609 1 91.56 130 ASP B CA 1
ATOM 2515 C C . ASP B 1 130 ? 12.109 1.662 16.234 1 91.56 130 ASP B C 1
ATOM 2517 O O . ASP B 1 130 ? 12.133 2.533 17.109 1 91.56 130 ASP B O 1
ATOM 2521 N N . TYR B 1 131 ? 12.164 1.826 15.055 1 88.06 131 TYR B N 1
ATOM 2522 C CA . TYR B 1 131 ? 12.305 3.186 14.547 1 88.06 131 TYR B CA 1
ATOM 2523 C C . TYR B 1 131 ? 11.102 4.039 14.922 1 88.06 131 TYR B C 1
ATOM 2525 O O . TYR B 1 131 ? 11.25 5.129 15.484 1 88.06 131 TYR B O 1
ATOM 2533 N N . ILE B 1 132 ? 9.914 3.564 14.703 1 87.31 132 ILE B N 1
ATOM 2534 C CA . ILE B 1 132 ? 8.695 4.316 14.945 1 87.31 132 ILE B CA 1
ATOM 2535 C C . ILE B 1 132 ? 8.531 4.57 16.438 1 87.31 132 ILE B C 1
ATOM 2537 O O . ILE B 1 132 ? 8.133 5.66 16.859 1 87.31 132 ILE B O 1
ATOM 2541 N N . THR B 1 133 ? 8.836 3.619 17.203 1 87.25 133 THR B N 1
ATOM 2542 C CA . THR B 1 133 ? 8.734 3.75 18.656 1 87.25 133 THR B CA 1
ATOM 2543 C C . THR B 1 133 ? 9.727 4.789 19.172 1 87.25 133 THR B C 1
ATOM 2545 O O . THR B 1 133 ? 9.398 5.582 20.062 1 87.25 133 THR B O 1
ATOM 2548 N N . SER B 1 134 ? 10.891 4.832 18.578 1 86.19 134 SER B N 1
ATOM 2549 C CA . SER B 1 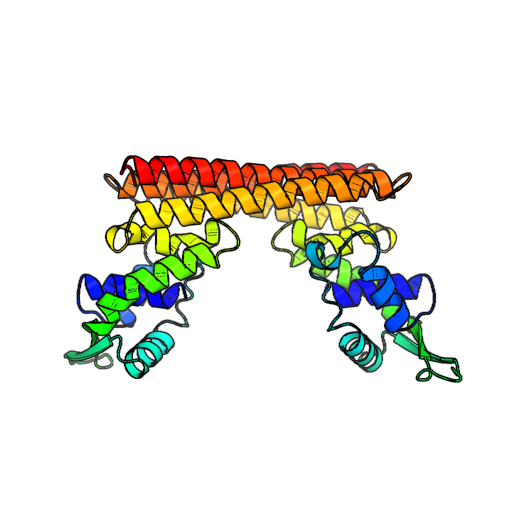134 ? 11.914 5.777 18.984 1 86.19 134 SER B CA 1
ATOM 2550 C C . SER B 1 134 ? 11.547 7.207 18.609 1 86.19 134 SER B C 1
ATOM 2552 O O . SER B 1 134 ? 11.844 8.148 19.344 1 86.19 134 SER B O 1
ATOM 2554 N N . LEU B 1 135 ? 10.93 7.312 17.5 1 80.56 135 LEU B N 1
ATOM 2555 C CA . LEU B 1 135 ? 10.5 8.625 17.031 1 80.56 135 LEU B CA 1
ATOM 2556 C C . LEU B 1 135 ? 9.508 9.25 18 1 80.56 135 LEU B C 1
ATOM 2558 O O . LEU B 1 135 ? 9.602 10.438 18.328 1 80.56 135 LEU B O 1
ATOM 2562 N N . ASN B 1 136 ? 8.539 8.516 18.422 1 79.81 136 ASN B N 1
ATOM 2563 C CA . ASN B 1 136 ? 7.52 9.016 19.344 1 79.81 136 ASN B CA 1
ATOM 2564 C C . ASN B 1 136 ? 8.125 9.445 20.672 1 79.81 136 ASN B C 1
ATOM 2566 O O . ASN B 1 136 ? 7.668 10.422 21.281 1 79.81 136 ASN B O 1
ATOM 2570 N N . MET B 1 137 ? 9.156 8.828 21.031 1 76 137 MET B N 1
ATOM 2571 C CA . MET B 1 137 ? 9.82 9.125 22.297 1 76 137 MET B CA 1
ATOM 2572 C C . MET B 1 137 ? 10.656 10.398 22.203 1 76 137 MET B C 1
ATOM 2574 O O . MET B 1 137 ? 10.812 11.125 23.172 1 76 137 MET B O 1
ATOM 2578 N N . GLN B 1 138 ? 11.148 10.617 21.047 1 74.69 138 GLN B N 1
ATOM 2579 C CA . GLN B 1 138 ? 12.047 11.75 20.844 1 74.69 138 GLN B CA 1
ATOM 2580 C C . GLN B 1 138 ? 11.266 13.039 20.625 1 74.69 138 GLN B C 1
ATOM 2582 O O . GLN B 1 138 ? 11.742 14.125 20.969 1 74.69 138 GLN B O 1
ATOM 2587 N N . VAL B 1 139 ? 10.172 12.781 20.094 1 74.25 139 VAL B N 1
ATOM 2588 C CA . VAL B 1 139 ? 9.383 13.969 19.797 1 74.25 139 VAL B CA 1
ATOM 2589 C C . VAL B 1 139 ? 8.547 14.352 21.016 1 74.25 139 VAL B C 1
ATOM 2591 O O . VAL B 1 139 ? 7.812 13.523 21.562 1 74.25 139 VAL B O 1
ATOM 2594 N N . LYS B 1 140 ? 8.859 15.484 21.656 1 73.62 140 LYS B N 1
ATOM 2595 C CA . LYS B 1 140 ? 8.156 15.992 22.844 1 73.62 140 LYS B CA 1
ATOM 2596 C C . LYS B 1 140 ? 6.855 16.688 22.453 1 73.62 140 LYS B C 1
ATOM 2598 O O . LYS B 1 140 ? 6.816 17.906 22.297 1 73.62 140 LYS B O 1
ATOM 2603 N N . LEU B 1 141 ? 5.953 15.828 22.156 1 76.75 141 LEU B N 1
ATOM 2604 C CA . LEU B 1 141 ? 4.637 16.375 21.844 1 76.75 141 LEU B CA 1
ATOM 2605 C C . LEU B 1 141 ? 3.807 16.531 23.109 1 76.75 141 LEU B C 1
ATOM 2607 O O . LEU B 1 141 ? 4.059 15.859 24.109 1 76.75 141 LEU B O 1
ATOM 2611 N N . GLU B 1 142 ? 3.037 17.562 23.062 1 76.5 142 GLU B N 1
ATOM 2612 C CA . GLU B 1 142 ? 2.148 17.797 24.203 1 76.5 142 GLU B CA 1
ATOM 2613 C C . GLU B 1 142 ? 0.69 17.859 23.75 1 76.5 142 GLU B C 1
ATOM 2615 O O . GLU B 1 142 ? 0.405 18.078 22.578 1 76.5 142 GLU B O 1
ATOM 2620 N N . GLY B 1 143 ? -0.182 17.5 24.688 1 79.81 143 GLY B N 1
ATOM 2621 C CA . GLY B 1 143 ? -1.609 17.641 24.438 1 79.81 143 GLY B CA 1
ATOM 2622 C C . GLY B 1 143 ? -2.107 16.75 23.312 1 79.81 143 GLY B C 1
ATOM 2623 O O . GLY B 1 143 ? -1.819 15.555 23.281 1 79.81 143 GLY B O 1
ATOM 2624 N N . SER B 1 144 ? -2.912 17.391 22.484 1 78.31 144 SER B N 1
ATOM 2625 C CA . SER B 1 144 ? -3.529 16.672 21.375 1 78.31 144 SER B CA 1
ATOM 2626 C C . SER B 1 144 ? -2.477 16.141 20.406 1 78.31 144 SER B C 1
ATOM 2628 O O . SER B 1 144 ? -2.674 15.094 19.781 1 78.31 144 SER B O 1
ATOM 2630 N N . LYS B 1 145 ? -1.413 16.766 20.391 1 82.25 145 LYS B N 1
ATOM 2631 C CA . LYS B 1 145 ? -0.331 16.312 19.531 1 82.25 145 LYS B CA 1
ATOM 2632 C C . LYS B 1 145 ? 0.321 15.047 20.078 1 82.25 145 LYS B C 1
ATOM 2634 O O . LYS B 1 145 ? 0.694 14.148 19.328 1 82.25 145 LYS B O 1
ATOM 2639 N N . LYS B 1 146 ? 0.41 15.031 21.328 1 86.56 146 LYS B N 1
ATOM 2640 C CA . LYS B 1 146 ? 0.944 13.828 21.953 1 86.56 146 LYS B CA 1
ATOM 2641 C C . LYS B 1 146 ? 0.002 12.641 21.766 1 86.56 146 LYS B C 1
ATOM 2643 O O . LYS B 1 146 ? 0.443 11.539 21.438 1 86.56 146 LYS B O 1
ATOM 2648 N N . GLU B 1 147 ? -1.271 12.859 21.906 1 89.44 147 GLU B N 1
ATOM 2649 C CA . GLU B 1 147 ? -2.266 11.812 21.703 1 89.44 147 GLU B CA 1
ATOM 2650 C C . GLU B 1 147 ? -2.25 11.305 20.266 1 89.44 147 GLU B C 1
ATOM 2652 O O . GLU B 1 147 ? -2.379 10.102 20.016 1 89.44 147 GLU B O 1
ATOM 2657 N N . GLY B 1 148 ? -2.117 12.219 19.359 1 88.94 148 GLY B N 1
ATOM 2658 C CA . GLY B 1 148 ? -2.012 11.844 17.953 1 88.94 148 GLY B CA 1
ATOM 2659 C C . GLY B 1 148 ? -0.781 11.016 17.656 1 88.94 148 GLY B C 1
ATOM 2660 O O . GLY B 1 148 ? -0.864 10.008 16.938 1 88.94 148 GLY B O 1
ATOM 2661 N N . GLY B 1 149 ? 0.343 11.43 18.188 1 88.38 149 GLY B N 1
ATOM 2662 C CA . GLY B 1 149 ? 1.578 10.68 18.016 1 88.38 149 GLY B CA 1
ATOM 2663 C C . GLY B 1 149 ? 1.511 9.281 18.594 1 88.38 149 GLY B C 1
ATOM 2664 O O . GLY B 1 149 ? 1.965 8.32 17.969 1 88.38 149 GLY B O 1
ATOM 2665 N N . ASP B 1 150 ? 0.96 9.211 19.766 1 91.19 150 ASP B N 1
ATOM 2666 C CA . ASP B 1 150 ? 0.798 7.91 20.406 1 91.19 150 ASP B CA 1
ATOM 2667 C C . ASP B 1 150 ? -0.112 7.004 19.578 1 91.19 150 ASP B C 1
ATOM 2669 O O . ASP B 1 150 ? 0.139 5.801 19.469 1 91.19 150 ASP B O 1
ATOM 2673 N N . PHE B 1 151 ? -1.116 7.625 19.109 1 94.12 151 PHE B N 1
ATOM 2674 C CA . PHE B 1 151 ? -2.037 6.879 18.266 1 94.12 151 PHE B CA 1
ATOM 2675 C C . PHE B 1 151 ? -1.321 6.332 17.031 1 94.12 151 PHE B C 1
ATOM 2677 O O . PHE B 1 151 ? -1.424 5.145 16.719 1 94.12 151 PHE B O 1
ATOM 2684 N N . LEU B 1 152 ? -0.618 7.133 16.391 1 91.5 152 LEU B N 1
ATOM 2685 C CA . LEU B 1 152 ? 0.062 6.734 15.156 1 91.5 152 LEU B CA 1
ATOM 2686 C C . LEU B 1 152 ? 1.121 5.676 15.445 1 91.5 152 LEU B C 1
ATOM 2688 O O . LEU B 1 152 ? 1.254 4.707 14.695 1 91.5 152 LEU B O 1
ATOM 2692 N N . THR B 1 153 ? 1.84 5.883 16.5 1 91.94 153 THR B N 1
ATOM 2693 C CA . THR B 1 153 ? 2.842 4.895 16.875 1 91.94 153 THR B CA 1
ATOM 2694 C C . THR B 1 153 ? 2.188 3.545 17.156 1 91.94 153 THR B C 1
ATOM 2696 O O . THR B 1 153 ? 2.672 2.506 16.703 1 91.94 153 THR B O 1
ATOM 2699 N N . GLY B 1 154 ? 1.099 3.609 17.875 1 94.5 154 GLY B N 1
ATOM 2700 C CA . GLY B 1 154 ? 0.374 2.379 18.156 1 94.5 154 GLY B CA 1
ATOM 2701 C C . GLY B 1 154 ? -0.156 1.699 16.922 1 94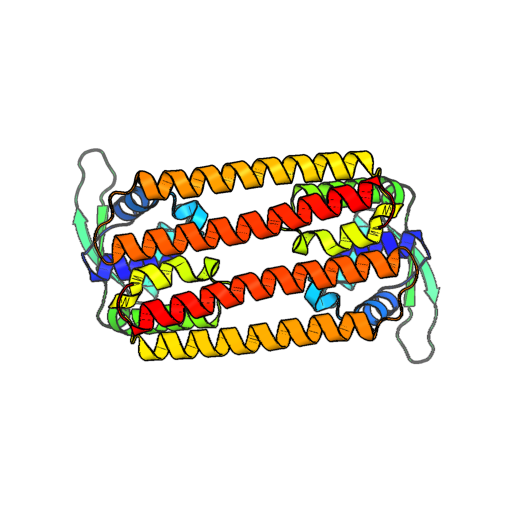.5 154 GLY B C 1
ATOM 2702 O O . GLY B 1 154 ? -0.062 0.478 16.781 1 94.5 154 GLY B O 1
ATOM 2703 N N . TYR B 1 155 ? -0.659 2.48 16.047 1 95.5 155 TYR B N 1
ATOM 2704 C CA . TYR B 1 155 ? -1.201 1.97 14.797 1 95.5 155 TYR B CA 1
ATOM 2705 C C . TYR B 1 155 ? -0.121 1.27 13.984 1 95.5 155 TYR B C 1
ATOM 2707 O O . TYR B 1 155 ? -0.28 0.109 13.602 1 95.5 155 TYR B O 1
ATOM 2715 N N . PHE B 1 156 ? 0.943 1.882 13.82 1 93.12 156 PHE B N 1
ATOM 2716 C CA . PHE B 1 156 ? 1.995 1.323 12.977 1 93.12 156 PHE B CA 1
ATOM 2717 C C . PHE B 1 156 ? 2.617 0.095 13.633 1 93.12 156 PHE B C 1
ATOM 2719 O O . PHE B 1 156 ? 2.895 -0.9 12.961 1 93.12 156 PHE B O 1
ATOM 2726 N N . THR B 1 157 ? 2.824 0.207 14.906 1 94.81 157 THR B N 1
ATOM 2727 C CA . THR B 1 157 ? 3.369 -0.943 15.617 1 94.81 157 THR B CA 1
ATOM 2728 C C . THR B 1 157 ? 2.443 -2.148 15.492 1 94.81 157 THR B C 1
ATOM 2730 O O . THR B 1 157 ? 2.9 -3.264 15.227 1 94.81 157 THR B O 1
ATOM 2733 N N . SER B 1 158 ? 1.184 -1.899 15.633 1 97.31 158 SER B N 1
ATOM 2734 C CA . SER B 1 158 ? 0.212 -2.98 15.5 1 97.31 158 SER B CA 1
ATOM 2735 C C . SER B 1 158 ? 0.213 -3.557 14.094 1 97.31 158 SER B C 1
ATOM 2737 O O . SER B 1 158 ? 0.199 -4.777 13.914 1 97.31 158 SER B O 1
ATOM 2739 N N . ARG B 1 159 ? 0.198 -2.746 13.148 1 95.75 159 ARG B N 1
ATOM 2740 C CA . ARG B 1 159 ? 0.198 -3.15 11.75 1 95.75 159 ARG B CA 1
ATOM 2741 C C . ARG B 1 159 ? 1.436 -3.979 11.414 1 95.75 159 ARG B C 1
ATOM 2743 O O . ARG B 1 159 ? 1.33 -5.055 10.828 1 95.75 159 ARG B O 1
ATOM 2750 N N . PHE B 1 160 ? 2.574 -3.496 11.844 1 96.19 160 PHE B N 1
ATOM 2751 C CA . PHE B 1 160 ? 3.824 -4.18 11.531 1 96.19 160 PHE B CA 1
ATOM 2752 C C . PHE B 1 160 ? 3.922 -5.5 12.289 1 96.19 160 PHE B C 1
ATOM 2754 O O . PHE B 1 160 ? 4.402 -6.496 11.75 1 96.19 160 PHE B O 1
ATOM 2761 N N . ASN B 1 161 ? 3.475 -5.457 13.523 1 97.31 161 ASN B N 1
ATOM 2762 C CA . ASN B 1 161 ? 3.449 -6.703 14.281 1 97.31 161 ASN B CA 1
ATOM 2763 C C . ASN B 1 161 ? 2.557 -7.746 13.609 1 97.31 161 ASN B C 1
ATOM 2765 O O . ASN B 1 161 ? 2.922 -8.922 13.531 1 97.31 161 ASN B O 1
ATOM 2769 N N . ASN B 1 162 ? 1.43 -7.297 13.18 1 98.12 162 ASN B N 1
ATOM 2770 C CA . ASN B 1 162 ? 0.534 -8.211 12.477 1 98.12 162 ASN B CA 1
ATOM 2771 C C . ASN B 1 162 ? 1.19 -8.781 11.227 1 98.12 162 ASN B C 1
ATOM 2773 O O . ASN B 1 162 ? 1.163 -10 11.008 1 98.12 162 ASN B O 1
ATOM 2777 N N . GLU B 1 163 ? 1.766 -7.977 10.438 1 97.94 163 GLU B N 1
ATOM 2778 C CA . GLU B 1 163 ? 2.482 -8.422 9.25 1 97.94 163 GLU B CA 1
ATOM 2779 C C . GLU B 1 163 ? 3.586 -9.414 9.609 1 97.94 163 GLU B C 1
ATOM 2781 O O . GLU B 1 163 ? 3.732 -10.453 8.961 1 97.94 163 GLU B O 1
ATOM 2786 N N . GLY B 1 164 ? 4.312 -9.086 10.641 1 98.38 164 GLY B N 1
ATOM 2787 C CA . GLY B 1 164 ? 5.402 -9.945 11.07 1 98.38 164 GLY B CA 1
ATOM 2788 C C . GLY B 1 164 ? 4.941 -11.328 11.5 1 98.38 164 GLY B C 1
ATOM 2789 O O . GLY B 1 164 ? 5.59 -12.328 11.203 1 98.38 164 GLY B O 1
ATOM 2790 N N . GLU B 1 165 ? 3.893 -11.359 12.219 1 98.31 165 GLU B N 1
ATOM 2791 C CA . GLU B 1 165 ? 3.326 -12.633 12.648 1 98.31 165 GLU B CA 1
ATOM 2792 C C . GLU B 1 165 ? 2.977 -13.516 11.445 1 98.31 165 GLU B C 1
ATOM 2794 O O . GLU B 1 165 ? 3.238 -14.719 11.461 1 98.31 165 GLU B O 1
ATOM 2799 N N . TRP B 1 166 ? 2.504 -12.953 10.477 1 98.31 166 TRP B N 1
ATOM 2800 C CA . TRP B 1 166 ? 2.08 -13.727 9.32 1 98.31 166 TRP B CA 1
ATOM 2801 C C . TRP B 1 166 ? 3.275 -14.102 8.445 1 98.31 166 TRP B C 1
ATOM 2803 O O . TRP B 1 166 ? 3.283 -15.164 7.82 1 98.31 166 TRP B O 1
ATOM 2813 N N . ILE B 1 167 ? 4.254 -13.258 8.438 1 98.5 167 ILE B N 1
ATOM 2814 C CA . ILE B 1 167 ? 5.488 -13.648 7.766 1 98.5 167 ILE B CA 1
ATOM 2815 C C . ILE B 1 167 ? 6.102 -14.859 8.477 1 98.5 167 ILE B C 1
ATOM 2817 O O . ILE B 1 167 ? 6.512 -15.82 7.824 1 98.5 167 ILE B O 1
ATOM 2821 N N . SER B 1 168 ? 6.133 -14.789 9.758 1 98.56 168 SER B N 1
ATOM 2822 C CA . SER B 1 168 ? 6.645 -15.906 10.539 1 98.56 168 SER B CA 1
ATOM 2823 C C . SER B 1 168 ? 5.848 -17.172 10.273 1 98.56 168 SER B C 1
ATOM 2825 O O . SER B 1 168 ? 6.426 -18.25 10.102 1 98.56 168 SER B O 1
ATOM 2827 N N . SER B 1 169 ? 4.582 -17.031 10.266 1 98.38 169 SER B N 1
ATOM 2828 C CA . SER B 1 169 ? 3.721 -18.172 9.961 1 98.38 169 SER B CA 1
ATOM 2829 C C . SER B 1 169 ? 4.008 -18.734 8.57 1 98.38 169 SER B C 1
ATOM 2831 O O . SER B 1 169 ? 4.051 -19.953 8.375 1 98.38 169 SER B O 1
ATOM 2833 N N . LEU B 1 170 ? 4.18 -17.875 7.602 1 98.12 170 LEU B N 1
ATOM 2834 C CA . LEU B 1 170 ? 4.484 -18.297 6.238 1 98.12 170 LEU B CA 1
ATOM 2835 C C . LEU B 1 170 ? 5.801 -19.062 6.191 1 98.12 170 LEU B C 1
ATOM 2837 O O . LEU B 1 170 ? 5.902 -20.094 5.516 1 98.12 170 LEU B O 1
ATOM 2841 N N . ILE B 1 171 ? 6.758 -18.562 6.91 1 98.5 171 ILE B N 1
ATOM 2842 C CA . ILE B 1 171 ? 8.055 -19.234 6.961 1 98.5 171 ILE B CA 1
ATOM 2843 C C . ILE B 1 171 ? 7.887 -20.672 7.438 1 98.5 171 ILE B C 1
ATOM 2845 O O . ILE B 1 171 ? 8.43 -21.594 6.836 1 98.5 171 ILE B O 1
ATOM 2849 N N . GLU B 1 172 ? 7.156 -20.828 8.406 1 98.12 172 GLU B N 1
ATOM 2850 C CA . GLU B 1 172 ? 6.926 -22.172 8.945 1 98.12 172 GLU B CA 1
ATOM 2851 C C . GLU B 1 172 ? 6.219 -23.062 7.93 1 98.12 172 GLU B C 1
ATOM 2853 O O . GLU B 1 172 ? 6.582 -24.219 7.758 1 98.12 172 GLU B O 1
ATOM 2858 N N . LYS B 1 173 ? 5.254 -22.547 7.285 1 97.19 173 LYS B N 1
ATOM 2859 C CA . LYS B 1 173 ? 4.496 -23.312 6.305 1 97.19 173 LYS B CA 1
ATOM 2860 C C . LYS B 1 173 ? 5.363 -23.703 5.113 1 97.19 173 LYS B C 1
ATOM 2862 O O . LYS B 1 173 ? 5.25 -24.812 4.582 1 97.19 173 LYS B O 1
ATOM 2867 N N . VAL B 1 174 ? 6.176 -22.812 4.684 1 97.31 174 VAL B N 1
ATOM 2868 C CA . VAL B 1 174 ? 7.105 -23.094 3.596 1 97.31 174 VAL B CA 1
ATOM 2869 C C . VAL B 1 174 ? 8.109 -24.156 4.039 1 97.31 174 VAL B C 1
ATOM 2871 O O . VAL B 1 174 ? 8.406 -25.094 3.295 1 97.31 174 VAL B O 1
ATOM 2874 N N . ARG B 1 175 ? 8.586 -23.984 5.242 1 97 175 ARG B N 1
ATOM 2875 C CA . ARG B 1 175 ? 9.586 -24.891 5.797 1 97 175 ARG B CA 1
ATOM 2876 C C . ARG B 1 175 ? 9.039 -26.312 5.902 1 97 175 ARG B C 1
ATOM 2878 O O . ARG B 1 175 ? 9.727 -27.266 5.539 1 97 175 ARG B O 1
ATOM 2885 N N . ASN B 1 176 ? 7.793 -26.484 6.281 1 95.44 176 ASN B N 1
ATOM 2886 C CA . ASN B 1 176 ? 7.238 -27.812 6.492 1 95.44 176 ASN B CA 1
ATOM 2887 C C . ASN B 1 176 ? 6.543 -28.344 5.238 1 95.44 176 ASN B C 1
ATOM 2889 O O . ASN B 1 176 ? 6.043 -29.469 5.227 1 95.44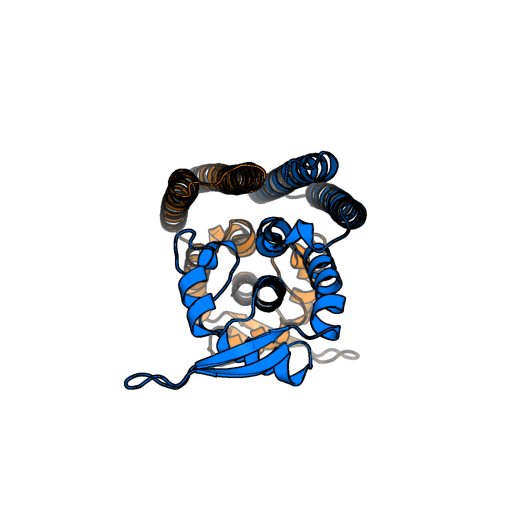 176 ASN B O 1
ATOM 2893 N N . GLY B 1 177 ? 6.422 -27.641 4.242 1 92.81 177 GLY B N 1
ATOM 2894 C CA . GLY B 1 177 ? 5.906 -28.062 2.955 1 92.81 177 GLY B CA 1
ATOM 2895 C C . GLY B 1 177 ? 4.391 -28.078 2.893 1 92.81 177 GLY B C 1
ATOM 2896 O O . GLY B 1 177 ? 3.805 -28.75 2.039 1 92.81 177 GLY B O 1
ATOM 2897 N N . SER B 1 178 ? 3.783 -27.328 3.869 1 92 178 SER B N 1
ATOM 2898 C CA . SER B 1 178 ? 2.324 -27.344 3.889 1 92 178 SER B CA 1
ATOM 2899 C C . SER B 1 178 ? 1.743 -26.453 2.797 1 92 178 SER B C 1
ATOM 2901 O O . SER B 1 178 ? 0.588 -26.625 2.398 1 92 178 SER B O 1
ATOM 2903 N N . ILE B 1 179 ? 2.568 -25.547 2.475 1 90.25 179 ILE B N 1
ATOM 2904 C CA . ILE B 1 179 ? 2.172 -24.766 1.306 1 90.25 179 ILE B CA 1
ATOM 2905 C C . ILE B 1 179 ? 3.184 -24.969 0.181 1 90.25 179 ILE B C 1
ATOM 2907 O O . ILE B 1 179 ? 4.332 -25.344 0.432 1 90.25 179 ILE B O 1
#

Sequence (358 aa):
MSIQIYILSKLAKESSYPYKLKKELSEPIPFDKLAHLTESKLYYHFESLTKQGLIEPTEIIKEENRPDKQVFAITEQGLALLPQKIYQLFEKADSLSDTIVGLMNLDFVDRAKIIMILEEKLKKLEKKIDYITSLNMQVKLEGSKKEGGDFLTGYFTSRFNNEGEWISSLIEKVRNGSIMSIQIYILSKLAKESSYPYKLKKELSEPIPFDKLAHLTESKLYYHFESLTKQGLIEPTEIIKEENRPDKQVFAITEQGLALLPQKIYQLFEKADSLSDTIVGLMNLDFVDRAKIIMILEEKLKKLEKKIDYITSLNMQVKLEGSKKEGGDFLTGYFTSRFNNEGEWISSLIEKVRNGSI

InterPro domains:
  IPR005149 Transcription regulator PadR, N-terminal [PF03551] (7-80)
  IPR036388 Winged helix-like DNA-binding domain superfamily [G3DSA:1.10.10.10] (1-104)
  IPR036390 Winged helix DNA-binding domain superfamily [SSF46785] (3-139)

Radius of gyration: 24.62 Å; Cα contacts (8 Å, |Δi|>4): 421; chains: 2; bounding box: 44×69×62 Å